Protein AF-A0A847QWN8-F1 (afdb_monomer_lite)

Foldseek 3Di:
DVVVVVVVVVVLVVLLVLLQVLLCVQLVVQWHWDWDDDDSDIDIDTHHDPVCPVCVVVSNQVSVVVSQVCCCVPPVDHAAFEFEDDDDDPVCVVVRVVLRVQQVLLCQAAVNGYYYYSVVLPPDDQQDQDDDPVLLVVLLVCLLQLNLPSNLVSLVVNCVSCVSNCSNGVVVVVVSLVSSLVSLLVSQVVVPPVDPVSVVVSVVLSVLSPDDRYNVSSSVSVSVSSNVSSVVSVVVCVVPQDPVLVVLVVVCVVCVPPPPDDLVVSCVVSVHDSVVSVVSD

Secondary structure (DSSP, 8-state):
-HHHHHHHHHHHHHHHHHHHHHHHHHHHTTSEEEEEEETTEEEEEEEPPGGGGGGHHHHHHHHHHHHHHHHHHHH------EEPPP--SGGGHHHHHHHHHHHHHHHHHHT--S-EEGGGGSSS--PPP---HHHHHHHHHHHHHT-HHHHHHHHHHHHHHTHHHHHH-THHHHHHHHHHHHHHHHHHHHT--S-HHHHHHHHHHHHGGG---SHHHHHHHHHHHHHHHHHHHHHHHHHH--HHHHHHHHHHHHHTT-TT-SHHHHHHHHTS-HHHHHHH-

pLDDT: mean 83.02, std 11.77, range [40.28, 96.69]

Structure (mmCIF, N/CA/C/O backbone):
data_AF-A0A847QWN8-F1
#
_entry.id   AF-A0A847QWN8-F1
#
loop_
_atom_site.group_PDB
_atom_site.id
_atom_site.type_symbol
_atom_site.label_atom_id
_atom_site.label_alt_id
_atom_site.label_comp_id
_atom_site.label_asym_id
_atom_site.label_entity_id
_atom_site.label_seq_id
_atom_site.pdbx_PDB_ins_code
_atom_site.Cartn_x
_atom_site.Cartn_y
_atom_site.Cartn_z
_atom_site.occupancy
_atom_site.B_iso_or_equiv
_atom_site.auth_seq_id
_atom_site.auth_comp_id
_atom_site.auth_asym_id
_atom_site.auth_atom_id
_atom_site.pdbx_PDB_model_num
ATOM 1 N N . GLN A 1 1 ? 28.666 -15.423 12.929 1.00 43.62 1 GLN A N 1
ATOM 2 C CA . GLN A 1 1 ? 27.618 -14.450 12.549 1.00 43.62 1 GLN A CA 1
ATOM 3 C C . GLN A 1 1 ? 28.047 -13.607 11.344 1.00 43.62 1 GLN A C 1
ATOM 5 O O . GLN A 1 1 ? 27.241 -13.469 10.446 1.00 43.62 1 GLN A O 1
ATOM 10 N N . MET A 1 2 ? 29.320 -13.191 11.235 1.00 41.59 2 MET A N 1
ATOM 11 C CA . MET A 1 2 ? 29.874 -12.490 10.055 1.00 41.59 2 MET A CA 1
ATOM 12 C C . MET A 1 2 ? 29.897 -13.305 8.739 1.00 41.59 2 MET A C 1
ATOM 14 O O . MET A 1 2 ? 29.733 -12.729 7.672 1.00 41.59 2 MET A O 1
ATOM 18 N N . ASP A 1 3 ? 30.056 -14.635 8.791 1.00 40.28 3 ASP A N 1
ATOM 19 C CA . ASP A 1 3 ? 30.153 -15.466 7.571 1.00 40.28 3 ASP A CA 1
ATOM 20 C C . ASP A 1 3 ? 28.811 -15.709 6.853 1.00 40.28 3 ASP A C 1
ATOM 22 O O . ASP A 1 3 ? 28.800 -15.965 5.649 1.00 40.28 3 ASP A O 1
ATOM 26 N N . MET A 1 4 ? 27.672 -15.603 7.554 1.00 41.31 4 MET A N 1
ATOM 27 C CA . MET A 1 4 ? 26.353 -15.700 6.906 1.00 41.31 4 MET A CA 1
ATOM 28 C C . MET A 1 4 ? 26.022 -14.440 6.096 1.00 41.31 4 MET A C 1
ATOM 30 O O . MET A 1 4 ? 25.482 -14.569 5.001 1.00 41.31 4 MET A O 1
ATOM 34 N N . ASP A 1 5 ? 26.413 -13.255 6.581 1.00 55.44 5 ASP A N 1
ATOM 35 C CA . ASP A 1 5 ? 26.152 -11.971 5.909 1.00 55.44 5 ASP A CA 1
ATOM 36 C C . ASP A 1 5 ? 27.004 -11.767 4.647 1.00 55.44 5 ASP A C 1
ATOM 38 O O . ASP A 1 5 ? 26.564 -11.159 3.673 1.00 55.44 5 ASP A O 1
ATOM 42 N N . VAL A 1 6 ? 28.229 -12.305 4.621 1.00 59.41 6 VAL A N 1
ATOM 43 C CA . VAL A 1 6 ? 29.093 -12.231 3.428 1.00 59.41 6 VAL A CA 1
ATOM 44 C C . VAL A 1 6 ? 28.568 -13.139 2.311 1.00 59.41 6 VAL A C 1
ATOM 46 O O . VAL A 1 6 ? 28.605 -12.756 1.141 1.00 59.41 6 VAL A O 1
ATOM 49 N N . SER A 1 7 ? 28.045 -14.317 2.663 1.00 69.00 7 SER A N 1
ATOM 50 C CA . SER A 1 7 ? 27.466 -15.271 1.709 1.00 69.00 7 SER A CA 1
ATOM 51 C C . SER A 1 7 ? 26.182 -14.734 1.067 1.00 69.00 7 SER A C 1
ATOM 53 O O . SER A 1 7 ? 26.052 -14.745 -0.158 1.00 69.00 7 SER A O 1
ATOM 55 N N . SER A 1 8 ? 25.263 -14.186 1.869 1.00 70.75 8 SER A N 1
ATOM 56 C CA . SER A 1 8 ? 24.007 -13.602 1.378 1.00 70.75 8 SER A CA 1
ATOM 57 C C . SER A 1 8 ? 24.245 -12.367 0.501 1.00 70.75 8 SER A C 1
ATOM 59 O O . SER A 1 8 ? 23.628 -12.225 -0.555 1.00 70.75 8 SER A O 1
ATOM 61 N N . PHE A 1 9 ? 25.208 -11.515 0.861 1.00 71.56 9 PHE A N 1
ATOM 62 C CA . PHE A 1 9 ? 25.600 -10.363 0.046 1.00 71.56 9 PHE A CA 1
ATOM 63 C C . PHE A 1 9 ? 26.207 -10.763 -1.308 1.00 71.56 9 PHE A C 1
ATOM 65 O O . PHE A 1 9 ? 25.905 -10.156 -2.339 1.00 71.56 9 PHE A O 1
ATOM 72 N N . GLN A 1 10 ? 27.053 -11.798 -1.335 1.00 77.44 10 GLN A N 1
ATOM 73 C CA . GLN A 1 10 ? 27.610 -12.329 -2.583 1.00 77.44 10 GLN A CA 1
ATOM 74 C C . GLN A 1 10 ? 26.532 -12.962 -3.470 1.00 77.44 10 GLN A C 1
ATOM 76 O O . GLN A 1 10 ? 26.555 -12.766 -4.686 1.00 77.44 10 GLN A O 1
ATOM 81 N N . GLN A 1 11 ? 25.566 -13.663 -2.872 1.00 82.12 11 GLN A N 1
ATOM 82 C CA . GLN A 1 11 ? 24.408 -14.202 -3.586 1.00 82.12 11 GLN A CA 1
ATOM 83 C C . GLN A 1 11 ? 23.546 -13.090 -4.193 1.00 82.12 11 GLN A C 1
ATOM 85 O O . GLN A 1 11 ? 23.191 -13.181 -5.366 1.00 82.12 11 GLN A O 1
ATOM 90 N N . MET A 1 12 ? 23.276 -12.010 -3.454 1.00 82.38 12 MET A N 1
ATOM 91 C CA . MET A 1 12 ? 22.494 -10.879 -3.966 1.00 82.38 12 MET A CA 1
ATOM 92 C C . MET A 1 12 ? 23.174 -10.204 -5.164 1.00 82.38 12 MET A C 1
ATOM 94 O O . MET A 1 12 ? 22.534 -9.948 -6.181 1.00 82.38 12 MET A O 1
ATOM 98 N N . LYS A 1 13 ? 24.494 -9.995 -5.098 1.00 85.38 13 LYS A N 1
ATOM 99 C CA . LYS A 1 13 ? 25.263 -9.462 -6.234 1.00 85.38 13 LYS A CA 1
ATOM 100 C C . LYS A 1 13 ? 25.205 -10.362 -7.463 1.00 85.38 13 LYS A C 1
ATOM 102 O O . LYS A 1 13 ? 25.156 -9.862 -8.585 1.00 85.38 13 LYS A O 1
ATOM 107 N N . LEU A 1 14 ? 25.224 -11.680 -7.264 1.00 87.12 14 LEU A N 1
ATOM 108 C CA . LEU A 1 14 ? 25.095 -12.636 -8.359 1.00 87.12 14 LEU A CA 1
ATOM 109 C C . LEU A 1 14 ? 23.698 -12.568 -8.989 1.00 87.12 14 LEU A C 1
ATOM 111 O O . LEU A 1 14 ? 23.595 -12.519 -10.211 1.00 87.12 14 LEU A O 1
ATOM 115 N N . ILE A 1 15 ? 22.645 -12.508 -8.168 1.00 88.62 15 ILE A N 1
ATOM 116 C CA . ILE A 1 15 ? 21.259 -12.329 -8.624 1.00 88.62 15 ILE A CA 1
ATOM 117 C C . ILE A 1 15 ? 21.140 -11.049 -9.454 1.00 88.62 15 ILE A C 1
ATOM 119 O O . ILE A 1 15 ? 20.677 -11.094 -10.592 1.00 88.62 15 ILE A O 1
ATOM 123 N N . GLN A 1 16 ? 21.626 -9.924 -8.927 1.00 88.31 16 GLN A N 1
ATOM 124 C CA . GLN A 1 16 ? 21.596 -8.632 -9.615 1.00 88.31 16 GLN A CA 1
ATOM 125 C C . GLN A 1 16 ? 22.331 -8.692 -10.956 1.00 88.31 16 GLN A C 1
ATOM 127 O O . GLN A 1 16 ? 21.793 -8.253 -11.969 1.00 88.31 16 GLN A O 1
ATOM 132 N N . PHE A 1 17 ? 23.514 -9.309 -10.995 1.00 89.94 17 PHE A N 1
ATOM 133 C CA . PHE A 1 17 ? 24.270 -9.497 -12.232 1.00 89.94 17 PHE A CA 1
ATOM 134 C C . PHE A 1 17 ? 23.501 -10.321 -13.275 1.00 89.94 17 PHE A C 1
ATOM 136 O O . PHE A 1 17 ? 23.462 -9.945 -14.447 1.00 89.94 17 PHE A O 1
ATOM 143 N N . VAL A 1 18 ? 22.867 -11.424 -12.864 1.00 92.25 18 VAL A N 1
ATOM 144 C CA . VAL A 1 18 ? 22.051 -12.260 -13.760 1.00 92.25 18 VAL A CA 1
ATOM 145 C C . VAL A 1 18 ? 20.882 -11.456 -14.323 1.00 92.25 18 VAL A C 1
ATOM 147 O O . VAL A 1 18 ? 20.709 -11.417 -15.541 1.00 92.25 18 VAL A O 1
ATOM 150 N N . VAL A 1 19 ? 20.124 -10.766 -13.467 1.00 92.44 19 VAL A N 1
ATOM 151 C CA . VAL A 1 19 ? 18.973 -9.957 -13.894 1.00 92.44 19 VAL A CA 1
ATOM 152 C C . VAL A 1 19 ? 19.412 -8.846 -14.849 1.00 92.44 19 VAL A C 1
ATOM 154 O O . VAL A 1 19 ? 18.818 -8.694 -15.914 1.00 92.44 19 VAL A O 1
ATOM 157 N N . MET A 1 20 ? 20.484 -8.112 -14.530 1.00 93.25 20 MET A N 1
ATOM 158 C CA . MET A 1 20 ? 21.007 -7.047 -15.392 1.00 93.25 20 MET A CA 1
ATOM 159 C C . MET A 1 20 ? 21.376 -7.558 -16.789 1.00 93.25 20 MET A C 1
ATOM 161 O O . MET A 1 20 ? 21.043 -6.908 -17.780 1.00 93.25 20 MET A O 1
ATOM 165 N N . ASN A 1 21 ? 22.029 -8.720 -16.883 1.00 93.69 21 ASN A N 1
ATOM 166 C CA . ASN A 1 21 ? 22.423 -9.295 -18.170 1.00 93.69 21 ASN A CA 1
ATOM 167 C C . ASN A 1 21 ? 21.219 -9.749 -18.990 1.00 93.69 21 ASN A C 1
ATOM 169 O O . ASN A 1 21 ? 21.128 -9.395 -20.163 1.00 93.69 21 ASN A O 1
ATOM 173 N N . VAL A 1 22 ? 20.288 -10.481 -18.370 1.00 94.75 22 VAL A N 1
ATOM 174 C CA . VAL A 1 22 ? 19.084 -10.972 -19.053 1.00 94.75 22 VAL A CA 1
ATOM 175 C C . VAL A 1 22 ? 18.270 -9.801 -19.594 1.00 94.75 22 VAL A C 1
ATOM 177 O O . VAL A 1 22 ? 17.928 -9.790 -20.774 1.00 94.75 22 VAL A O 1
ATOM 180 N N . ILE A 1 23 ? 18.008 -8.788 -18.760 1.00 92.94 23 ILE A N 1
ATOM 181 C CA . ILE A 1 23 ? 17.230 -7.605 -19.152 1.00 92.94 23 ILE A CA 1
ATOM 182 C C . ILE A 1 23 ? 17.951 -6.795 -20.239 1.00 92.94 23 ILE A C 1
ATOM 184 O O . ILE A 1 23 ? 17.321 -6.353 -21.201 1.00 92.94 23 ILE A O 1
ATOM 188 N N . SER A 1 24 ? 19.272 -6.635 -20.132 1.00 94.56 24 SER A N 1
ATOM 189 C CA . SER A 1 24 ? 20.067 -5.972 -21.169 1.00 94.56 24 SER A CA 1
ATOM 190 C C . SER A 1 24 ? 19.963 -6.708 -22.510 1.00 94.56 24 SER A C 1
ATOM 192 O O . SER A 1 24 ? 19.690 -6.081 -23.530 1.00 94.56 24 SER A O 1
ATOM 194 N N . GLU A 1 25 ? 20.102 -8.035 -22.518 1.00 95.69 25 GLU A N 1
ATOM 195 C CA . GLU A 1 25 ? 20.073 -8.851 -23.738 1.00 95.69 25 GLU A CA 1
ATOM 196 C C . GLU A 1 25 ? 18.718 -8.781 -24.458 1.00 95.69 25 GLU A C 1
ATOM 198 O O . GLU A 1 25 ? 18.666 -8.559 -25.673 1.00 95.69 25 GLU A O 1
ATOM 203 N N . VAL A 1 26 ? 17.609 -8.904 -23.721 1.00 95.00 26 VAL A N 1
ATOM 204 C CA . VAL A 1 26 ? 16.263 -8.866 -24.320 1.00 95.00 26 VAL A CA 1
ATOM 205 C C . VAL A 1 26 ? 15.917 -7.488 -24.889 1.00 95.00 26 VAL A C 1
ATOM 207 O O . VAL A 1 26 ? 15.330 -7.415 -25.971 1.00 95.00 26 VAL A O 1
ATOM 210 N N . ILE A 1 27 ? 16.318 -6.396 -24.224 1.00 95.12 27 ILE A N 1
ATOM 211 C CA . ILE A 1 27 ? 16.057 -5.024 -24.695 1.00 95.12 27 ILE A CA 1
ATOM 212 C C . ILE A 1 27 ? 16.984 -4.658 -25.865 1.00 95.12 27 ILE A C 1
ATOM 214 O O . ILE A 1 27 ? 16.544 -4.007 -26.822 1.00 95.12 27 ILE A O 1
ATOM 218 N N . GLN A 1 28 ? 18.243 -5.114 -25.842 1.00 96.06 28 GLN A N 1
ATOM 219 C CA . GLN A 1 28 ? 19.247 -4.810 -26.870 1.00 96.06 28 GLN A CA 1
ATOM 220 C C . GLN A 1 28 ? 18.867 -5.324 -28.270 1.00 96.06 28 GLN A C 1
ATOM 222 O O . GLN A 1 28 ? 19.386 -4.846 -29.279 1.00 96.06 28 GLN A O 1
ATOM 227 N N . LYS A 1 29 ? 17.906 -6.251 -28.361 1.00 94.69 29 LYS A N 1
ATOM 228 C CA . LYS A 1 29 ? 17.346 -6.728 -29.632 1.00 94.69 29 LYS A CA 1
ATOM 229 C C . LYS A 1 29 ? 16.708 -5.612 -30.472 1.00 94.69 29 LYS A C 1
ATOM 231 O O . LYS A 1 29 ? 16.725 -5.686 -31.704 1.00 94.69 29 LYS A O 1
ATOM 236 N N . HIS A 1 30 ? 16.105 -4.611 -29.830 1.00 95.00 30 HIS A N 1
ATOM 237 C CA . HIS A 1 30 ? 15.324 -3.567 -30.510 1.00 95.00 30 HIS A CA 1
ATOM 238 C C . HIS A 1 30 ? 15.714 -2.140 -30.113 1.00 95.00 30 HIS A C 1
ATOM 240 O O . HIS A 1 30 ? 15.527 -1.223 -30.919 1.00 95.00 30 HIS A O 1
ATOM 246 N N . HIS A 1 31 ? 16.303 -1.946 -28.932 1.00 95.81 31 HIS A N 1
ATOM 247 C CA . HIS A 1 31 ? 16.688 -0.640 -28.393 1.00 95.81 31 HIS A CA 1
ATOM 248 C C . HIS A 1 31 ? 18.092 -0.674 -27.781 1.00 95.81 31 HIS A C 1
ATOM 250 O O . HIS A 1 31 ? 18.774 -1.692 -27.837 1.00 95.81 31 HIS A O 1
ATOM 256 N N . TYR A 1 32 ? 18.548 0.444 -27.216 1.00 95.31 32 TYR A N 1
ATOM 257 C CA . TYR A 1 32 ? 19.895 0.562 -26.656 1.00 95.31 32 TYR A CA 1
ATOM 258 C C . TYR A 1 32 ? 19.817 0.730 -25.128 1.00 95.31 32 TYR A C 1
ATOM 260 O O . TYR A 1 32 ? 19.654 1.859 -24.654 1.00 95.31 32 TYR A O 1
ATOM 268 N N . PRO A 1 33 ? 19.883 -0.368 -24.347 1.00 95.75 33 PRO A N 1
ATOM 269 C CA . PRO A 1 33 ? 19.809 -0.301 -22.894 1.00 95.75 33 PRO A CA 1
ATOM 270 C C . PRO A 1 33 ? 21.152 0.093 -22.270 1.00 95.75 33 PRO A C 1
ATOM 272 O O . PRO A 1 33 ? 22.220 -0.353 -22.691 1.00 95.75 33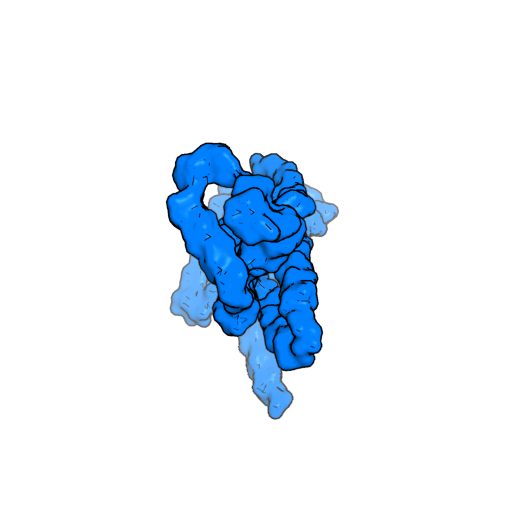 PRO A O 1
ATOM 275 N N . PHE A 1 34 ? 21.082 0.877 -21.202 1.00 94.44 34 PHE A N 1
ATOM 276 C CA . PHE A 1 34 ? 22.149 1.083 -20.236 1.00 94.44 34 PHE A CA 1
ATOM 277 C C . PHE A 1 34 ? 21.627 0.654 -18.866 1.00 94.44 34 PHE A C 1
ATOM 279 O O . PHE A 1 34 ? 20.768 1.319 -18.285 1.00 94.44 34 PHE A O 1
ATOM 286 N N . VAL A 1 35 ? 22.110 -0.487 -18.375 1.00 94.31 35 VAL A N 1
ATOM 287 C CA . VAL A 1 35 ? 21.658 -1.069 -17.108 1.00 94.31 35 VAL A CA 1
ATOM 288 C C . VAL A 1 35 ? 22.697 -0.804 -16.026 1.00 94.31 35 VAL A C 1
ATOM 290 O O . VAL A 1 35 ? 23.884 -1.064 -16.217 1.00 94.31 35 VAL A O 1
ATOM 293 N N . THR A 1 36 ? 22.252 -0.303 -14.881 1.00 91.69 36 THR A N 1
ATOM 294 C CA . THR A 1 36 ? 23.085 -0.085 -13.697 1.00 91.69 36 THR A CA 1
ATOM 295 C C . THR A 1 36 ? 22.322 -0.469 -12.435 1.00 91.69 36 THR A C 1
ATOM 297 O O . THR A 1 36 ? 21.114 -0.687 -12.462 1.00 91.69 36 THR A O 1
ATOM 300 N N . GLN A 1 37 ? 23.030 -0.528 -11.318 1.00 87.31 37 GLN A N 1
ATOM 301 C CA . GLN A 1 37 ? 22.457 -0.755 -10.002 1.00 87.31 37 GLN A CA 1
ATOM 302 C C . GLN A 1 37 ? 22.595 0.509 -9.155 1.00 87.31 37 GLN A C 1
ATOM 304 O O . GLN A 1 37 ? 23.673 1.107 -9.095 1.00 87.31 37 GLN A O 1
ATOM 309 N N . ILE A 1 38 ? 21.519 0.888 -8.469 1.00 84.62 38 ILE A N 1
ATOM 310 C CA . ILE A 1 38 ? 21.534 1.914 -7.423 1.00 84.62 38 ILE A CA 1
ATOM 311 C C . ILE A 1 38 ? 20.814 1.336 -6.202 1.00 84.62 38 ILE A C 1
ATOM 313 O O . ILE A 1 38 ? 19.626 1.033 -6.262 1.00 84.62 38 ILE A O 1
ATOM 317 N N . ASN A 1 39 ? 21.542 1.189 -5.091 1.00 79.88 39 ASN A N 1
ATOM 318 C CA . ASN A 1 39 ? 21.087 0.472 -3.893 1.00 79.88 39 ASN A CA 1
ATOM 319 C C . ASN A 1 39 ? 20.652 -0.967 -4.240 1.00 79.88 39 ASN A C 1
ATOM 321 O O . ASN A 1 39 ? 21.422 -1.705 -4.858 1.00 79.88 39 ASN A O 1
ATOM 325 N N . ASP A 1 40 ? 19.429 -1.348 -3.873 1.00 79.25 40 ASP A N 1
ATOM 326 C CA . ASP A 1 40 ? 18.842 -2.659 -4.168 1.00 79.25 40 ASP A CA 1
ATOM 327 C C . ASP A 1 40 ? 18.028 -2.672 -5.474 1.00 79.25 40 ASP A C 1
ATOM 329 O O . ASP A 1 40 ? 17.449 -3.695 -5.834 1.00 79.25 40 ASP A O 1
ATOM 333 N N . LEU A 1 41 ? 17.999 -1.553 -6.210 1.00 85.62 41 LEU A N 1
ATOM 334 C CA . LEU A 1 41 ? 17.249 -1.405 -7.454 1.00 85.62 41 LEU A CA 1
ATOM 335 C C . LEU A 1 41 ? 18.151 -1.559 -8.681 1.00 85.62 41 LEU A C 1
ATOM 337 O O . LEU A 1 41 ? 19.277 -1.052 -8.733 1.00 85.62 41 LEU A O 1
ATOM 341 N N . ILE A 1 42 ? 17.608 -2.214 -9.705 1.00 91.25 42 ILE A N 1
ATOM 342 C CA . ILE A 1 42 ? 18.197 -2.271 -11.042 1.00 91.25 42 ILE A CA 1
ATOM 343 C C . ILE A 1 42 ? 17.520 -1.203 -11.894 1.00 91.25 42 ILE A C 1
ATOM 345 O O . ILE A 1 42 ? 16.302 -1.200 -12.052 1.00 91.25 42 ILE A O 1
ATOM 349 N N . LEU A 1 43 ? 18.321 -0.304 -12.453 1.00 93.44 43 LEU A N 1
ATOM 350 C CA . LEU A 1 43 ? 17.863 0.775 -13.314 1.00 93.44 43 LEU A CA 1
ATOM 351 C C . LEU A 1 43 ? 18.283 0.514 -14.746 1.00 93.44 43 LEU A C 1
ATOM 353 O O . LEU A 1 43 ? 19.444 0.214 -15.018 1.00 93.44 43 LEU A O 1
ATOM 357 N N . CYS A 1 44 ? 17.340 0.684 -15.663 1.00 94.88 44 CYS A N 1
ATOM 358 C CA . CYS A 1 44 ? 17.581 0.574 -17.089 1.00 94.88 44 CYS A CA 1
ATOM 359 C C . CYS A 1 44 ? 17.215 1.897 -17.761 1.00 94.88 44 CYS A C 1
ATOM 361 O O . CYS A 1 44 ? 16.044 2.254 -17.856 1.00 94.88 44 CYS A O 1
ATOM 363 N N . LEU A 1 45 ? 18.226 2.626 -18.231 1.00 95.00 45 LEU A N 1
ATOM 364 C CA . LEU A 1 45 ? 18.031 3.766 -19.115 1.00 95.00 45 LEU A CA 1
ATOM 365 C C . LEU A 1 45 ? 18.000 3.252 -20.553 1.00 95.00 45 LEU A C 1
ATOM 367 O O . LEU A 1 45 ? 18.969 2.656 -21.018 1.00 95.00 45 LEU A O 1
ATOM 371 N N . ILE A 1 46 ? 16.900 3.482 -21.263 1.00 95.50 46 ILE A N 1
ATOM 372 C CA . ILE A 1 46 ? 16.707 2.946 -22.611 1.00 95.50 46 ILE A CA 1
ATOM 373 C C . ILE A 1 46 ? 16.744 4.092 -23.609 1.00 95.50 46 ILE A C 1
ATOM 375 O O . ILE A 1 46 ? 15.857 4.944 -23.628 1.00 95.50 46 ILE A O 1
ATOM 379 N N . ASN A 1 47 ? 17.757 4.096 -24.472 1.00 93.94 47 ASN A N 1
ATOM 380 C CA . ASN A 1 47 ? 17.750 4.976 -25.628 1.00 93.94 47 ASN A CA 1
ATOM 381 C C . ASN A 1 47 ? 16.943 4.313 -26.754 1.00 93.94 47 ASN A C 1
ATOM 383 O O . ASN A 1 47 ? 17.266 3.215 -27.227 1.00 93.94 47 ASN A O 1
ATOM 387 N N . VAL A 1 48 ? 15.849 4.969 -27.137 1.00 93.75 48 VAL A N 1
ATOM 388 C CA . VAL A 1 48 ? 14.867 4.434 -28.080 1.00 93.75 48 VAL A CA 1
ATOM 389 C C . VAL A 1 48 ? 15.454 4.427 -29.484 1.00 93.75 48 VAL A C 1
ATOM 391 O O . VAL A 1 48 ? 15.950 5.436 -29.980 1.00 93.75 48 VAL A O 1
ATOM 394 N N . ASN A 1 49 ? 15.351 3.283 -30.156 1.00 94.00 49 ASN A N 1
ATOM 395 C CA . ASN A 1 49 ? 15.702 3.186 -31.567 1.00 94.00 49 ASN A CA 1
ATOM 396 C C . ASN A 1 49 ? 14.729 4.047 -32.404 1.00 94.00 49 ASN A C 1
ATOM 398 O O . ASN A 1 49 ? 13.525 3.766 -32.374 1.00 94.00 49 ASN A O 1
ATOM 402 N N . PRO A 1 50 ? 15.215 5.055 -33.160 1.00 90.38 50 PRO A N 1
ATOM 403 C CA . PRO A 1 50 ? 14.361 5.951 -33.941 1.00 90.38 50 PRO A CA 1
ATOM 404 C C . PRO A 1 50 ? 13.403 5.224 -34.892 1.00 90.38 50 PRO A C 1
ATOM 406 O O . PRO A 1 50 ? 12.253 5.640 -35.029 1.00 90.38 50 PRO A O 1
ATOM 409 N N . ASP A 1 51 ? 13.835 4.101 -35.472 1.00 93.50 51 ASP A N 1
ATOM 410 C CA . ASP A 1 51 ? 13.049 3.324 -36.441 1.00 93.50 51 ASP A CA 1
ATOM 411 C C . ASP A 1 51 ? 11.896 2.541 -35.793 1.00 93.50 51 ASP A C 1
ATOM 413 O O . ASP A 1 51 ? 10.981 2.085 -36.478 1.00 93.50 51 ASP A O 1
ATOM 417 N N . ARG A 1 52 ? 11.921 2.380 -34.464 1.00 92.00 52 ARG A N 1
ATOM 418 C CA . ARG A 1 52 ? 10.929 1.616 -33.689 1.00 92.00 52 ARG A CA 1
ATOM 419 C C . ARG A 1 52 ? 10.192 2.460 -32.651 1.00 92.00 52 ARG A C 1
ATOM 421 O O . ARG A 1 52 ? 9.549 1.910 -31.763 1.00 92.00 52 ARG A O 1
ATOM 428 N N . LYS A 1 53 ? 10.221 3.794 -32.766 1.00 87.44 53 LYS A N 1
ATOM 429 C CA . LYS A 1 53 ? 9.580 4.701 -31.793 1.00 87.44 53 LYS A CA 1
ATOM 430 C C . LYS A 1 53 ? 8.094 4.384 -31.561 1.00 87.44 53 LYS A C 1
ATOM 432 O O . LYS A 1 53 ? 7.636 4.442 -30.427 1.00 87.44 53 LYS A O 1
ATOM 437 N N . SER A 1 54 ? 7.352 4.019 -32.609 1.00 88.75 54 SER A N 1
ATOM 438 C CA . SER A 1 54 ? 5.924 3.670 -32.514 1.00 88.75 54 SER A CA 1
ATOM 439 C C . SER A 1 54 ? 5.646 2.326 -31.835 1.00 88.75 54 SER A C 1
ATOM 441 O O . SER A 1 54 ? 4.528 2.102 -31.388 1.00 88.75 54 SER A O 1
ATOM 443 N N . SER A 1 55 ? 6.636 1.432 -31.778 1.00 91.50 55 SER A N 1
ATOM 444 C CA . SER A 1 55 ? 6.516 0.090 -31.187 1.00 91.50 55 SER A CA 1
ATOM 445 C C . SER A 1 55 ? 7.221 -0.026 -29.835 1.00 91.50 55 SER A C 1
ATOM 447 O O . SER A 1 55 ? 7.221 -1.104 -29.258 1.00 91.50 55 SER A O 1
ATOM 449 N N . PHE A 1 56 ? 7.787 1.069 -29.316 1.00 91.50 56 PHE A N 1
ATOM 450 C CA . PHE A 1 56 ? 8.610 1.072 -28.106 1.00 91.50 56 PHE A CA 1
ATOM 451 C C . PHE A 1 56 ? 7.918 0.419 -26.902 1.00 91.50 56 PHE A C 1
ATOM 453 O O . PHE A 1 56 ? 8.481 -0.481 -26.292 1.00 91.50 56 PHE A O 1
ATOM 460 N N . GLU A 1 57 ? 6.689 0.831 -26.577 1.00 89.62 57 GLU A N 1
ATOM 461 C CA . GLU A 1 57 ? 5.966 0.296 -25.413 1.00 89.62 57 GLU A CA 1
ATOM 462 C C . GLU A 1 57 ? 5.755 -1.227 -25.527 1.00 89.62 57 GLU A C 1
ATOM 464 O O . GLU A 1 57 ? 6.013 -1.961 -24.574 1.00 89.62 57 GLU A O 1
ATOM 469 N N . LEU A 1 58 ? 5.369 -1.709 -26.716 1.00 91.31 58 LEU A N 1
ATOM 470 C CA . LEU A 1 58 ? 5.193 -3.139 -26.994 1.00 91.31 58 LEU A CA 1
ATOM 471 C C . LEU A 1 58 ? 6.523 -3.898 -26.932 1.00 91.31 58 LEU A C 1
ATOM 473 O O . LEU A 1 58 ? 6.590 -4.973 -26.340 1.00 91.31 58 LEU A O 1
ATOM 477 N N . ASP A 1 59 ? 7.586 -3.328 -27.501 1.00 94.25 59 ASP A N 1
ATOM 478 C CA . ASP A 1 59 ? 8.921 -3.924 -27.513 1.00 94.25 59 ASP A CA 1
ATOM 479 C C . ASP A 1 59 ? 9.452 -4.117 -26.087 1.00 94.25 59 ASP A C 1
ATOM 481 O O . ASP A 1 59 ? 9.991 -5.180 -25.773 1.00 94.25 59 ASP A O 1
ATOM 485 N N . ILE A 1 60 ? 9.272 -3.122 -25.210 1.00 94.62 60 ILE A N 1
ATOM 486 C CA . ILE A 1 60 ? 9.694 -3.208 -23.806 1.00 94.62 60 ILE A CA 1
ATOM 487 C C . ILE A 1 60 ? 8.830 -4.186 -23.018 1.00 94.62 60 ILE A C 1
ATOM 489 O O . ILE A 1 60 ? 9.380 -4.992 -22.267 1.00 94.62 60 ILE A O 1
ATOM 493 N N . GLN A 1 61 ? 7.511 -4.170 -23.206 1.00 92.12 61 GLN A N 1
ATOM 494 C CA . GLN A 1 61 ? 6.622 -5.112 -22.529 1.00 92.12 61 GLN A CA 1
ATOM 495 C C . GLN A 1 61 ? 6.953 -6.564 -22.910 1.00 92.12 61 GLN A C 1
ATOM 497 O O . GLN A 1 61 ? 7.092 -7.418 -22.033 1.00 92.12 61 GLN A O 1
ATOM 502 N N . GLU A 1 62 ? 7.152 -6.849 -24.199 1.00 93.88 62 GLU A N 1
ATOM 503 C CA . GLU A 1 62 ? 7.568 -8.174 -24.662 1.00 93.88 62 GLU A CA 1
ATOM 504 C C . GLU A 1 62 ? 8.961 -8.565 -24.159 1.00 93.88 62 GLU A C 1
ATOM 506 O O . GLU A 1 62 ? 9.192 -9.729 -23.821 1.00 93.88 62 GLU A O 1
ATOM 511 N N . ALA A 1 63 ? 9.911 -7.626 -24.159 1.00 94.44 63 ALA A N 1
ATOM 512 C CA . ALA A 1 63 ? 11.264 -7.870 -23.675 1.00 94.44 63 ALA A CA 1
ATOM 513 C C . ALA A 1 63 ? 11.249 -8.216 -22.181 1.00 94.44 63 ALA A C 1
ATOM 515 O O . ALA A 1 63 ? 11.859 -9.209 -21.783 1.00 94.44 63 ALA A O 1
ATOM 516 N N . PHE A 1 64 ? 10.498 -7.460 -21.376 1.00 93.44 64 PHE A N 1
ATOM 517 C CA . PHE A 1 64 ? 10.345 -7.725 -19.951 1.00 93.44 64 PHE A CA 1
ATOM 518 C C . PHE A 1 64 ? 9.682 -9.079 -19.694 1.00 93.44 64 PHE A C 1
ATOM 520 O O . PHE A 1 64 ? 10.237 -9.868 -18.940 1.00 93.44 64 PHE A O 1
ATOM 527 N N . GLN A 1 65 ? 8.569 -9.398 -20.363 1.00 92.94 65 GLN A N 1
ATOM 528 C CA . GLN A 1 65 ? 7.899 -10.696 -20.207 1.00 92.94 65 GLN A CA 1
ATOM 529 C C . GLN A 1 65 ? 8.834 -11.867 -20.537 1.00 92.94 65 GLN A C 1
ATOM 531 O O . GLN A 1 65 ? 8.935 -12.814 -19.763 1.00 92.94 65 GLN A O 1
ATOM 536 N N . LYS A 1 66 ? 9.585 -11.784 -21.645 1.00 94.38 66 LYS A N 1
ATOM 537 C CA . LYS A 1 66 ? 10.575 -12.813 -22.019 1.00 94.38 66 LYS A CA 1
ATOM 538 C C . LYS A 1 66 ? 11.684 -12.940 -20.975 1.00 94.38 66 LYS A C 1
ATOM 540 O O . LYS A 1 66 ? 12.048 -14.055 -20.609 1.00 94.38 66 LYS A O 1
ATOM 545 N N . GLY A 1 67 ? 12.211 -11.812 -20.499 1.00 94.06 67 GLY A N 1
ATOM 546 C CA . GLY A 1 67 ? 13.239 -11.788 -19.461 1.00 94.06 67 GLY A CA 1
ATOM 547 C C . GLY A 1 67 ? 12.739 -12.367 -18.136 1.00 94.06 67 GLY A C 1
ATOM 548 O O . GLY A 1 67 ? 13.425 -13.186 -17.532 1.00 94.06 67 GLY A O 1
ATOM 549 N N . GLN A 1 68 ? 11.529 -12.000 -17.719 1.00 93.31 68 GLN A N 1
ATOM 550 C CA . GLN A 1 68 ? 10.885 -12.478 -16.498 1.00 93.31 68 GLN A CA 1
ATOM 551 C C . GLN A 1 68 ? 10.634 -13.990 -16.558 1.00 93.31 68 GLN A C 1
ATOM 553 O O . GLN A 1 68 ? 11.036 -14.699 -15.638 1.00 93.31 68 GLN A O 1
ATOM 558 N N . SER A 1 69 ? 10.067 -14.511 -17.656 1.00 92.94 69 SER A N 1
ATOM 559 C CA . SER A 1 69 ? 9.882 -15.959 -17.838 1.00 92.94 69 SER A CA 1
ATOM 560 C C . SER A 1 69 ? 11.213 -16.710 -17.797 1.00 92.94 69 SER A C 1
ATOM 562 O O . SER A 1 69 ? 11.325 -17.718 -17.106 1.00 92.94 69 SER A O 1
ATOM 564 N N . PHE A 1 70 ? 12.254 -16.189 -18.453 1.00 94.62 70 PHE A N 1
ATOM 565 C CA . PHE A 1 70 ? 13.587 -16.795 -18.420 1.00 94.62 70 PHE A CA 1
ATOM 566 C C . PHE A 1 70 ? 14.178 -16.829 -17.000 1.00 94.62 70 PHE A C 1
ATOM 568 O O . PHE A 1 70 ? 14.713 -17.852 -16.567 1.00 94.62 70 PHE A O 1
ATOM 575 N N . LEU A 1 71 ? 14.066 -15.728 -16.252 1.00 93.50 71 LEU A N 1
ATOM 576 C CA . LEU A 1 71 ? 14.528 -15.644 -14.863 1.00 93.50 71 LEU A CA 1
ATOM 577 C C . LEU A 1 71 ? 13.769 -16.612 -13.948 1.00 93.50 71 LEU A C 1
ATOM 579 O O . LEU A 1 71 ? 14.382 -17.280 -13.110 1.00 93.50 71 LEU A O 1
ATOM 583 N N . GLN A 1 72 ? 12.460 -16.744 -14.142 1.00 92.62 72 GLN A N 1
ATOM 584 C CA . GLN A 1 72 ? 11.627 -17.647 -13.360 1.00 92.62 72 GLN A CA 1
ATOM 585 C C . GLN A 1 72 ? 11.945 -19.118 -13.661 1.00 92.62 72 GLN A C 1
ATOM 587 O O . GLN A 1 72 ? 12.142 -19.903 -12.733 1.00 92.62 72 GLN A O 1
ATOM 592 N N . GLU A 1 73 ? 12.049 -19.492 -14.937 1.00 93.69 73 GLU A N 1
ATOM 593 C CA . GLU A 1 73 ? 12.291 -20.874 -15.371 1.00 93.69 73 GLU A CA 1
ATOM 594 C C . GLU A 1 73 ? 13.695 -21.375 -15.011 1.00 93.69 73 GLU A C 1
ATOM 596 O O . GLU A 1 73 ? 13.855 -22.526 -14.597 1.00 93.69 73 GLU A O 1
ATOM 601 N N . HIS A 1 74 ? 14.718 -20.526 -15.150 1.00 92.81 74 HIS A N 1
ATOM 602 C CA . HIS A 1 74 ? 16.115 -20.944 -15.002 1.00 92.81 74 HIS A CA 1
ATOM 603 C C . HIS A 1 74 ? 16.740 -20.602 -13.649 1.00 92.81 74 HIS A C 1
ATOM 605 O O . HIS A 1 74 ? 17.687 -21.275 -13.238 1.00 92.81 74 HIS A O 1
ATOM 611 N N . PHE A 1 75 ? 16.232 -19.580 -12.957 1.00 88.00 75 PHE A N 1
ATOM 612 C CA . PHE A 1 75 ? 16.830 -19.078 -11.716 1.00 88.00 75 PHE A CA 1
ATOM 613 C C . PHE A 1 75 ? 15.854 -19.041 -10.536 1.00 88.00 75 PHE A C 1
ATOM 615 O O . PHE A 1 75 ? 16.286 -18.724 -9.432 1.00 88.00 75 PHE A O 1
ATOM 622 N N . GLN A 1 76 ? 14.571 -19.381 -10.738 1.00 89.25 76 GLN A N 1
ATOM 623 C CA . GLN A 1 76 ? 13.515 -19.252 -9.720 1.00 89.25 76 GLN A CA 1
ATOM 624 C C . GLN A 1 76 ? 13.413 -17.825 -9.157 1.00 89.25 76 GLN A C 1
ATOM 626 O O . GLN A 1 76 ? 13.041 -17.619 -8.003 1.00 89.25 76 GLN A O 1
ATOM 631 N N . LEU A 1 77 ? 13.768 -16.836 -9.980 1.00 88.56 77 LEU A N 1
ATOM 632 C CA . LEU A 1 77 ? 13.711 -15.426 -9.630 1.00 88.56 77 LEU A CA 1
ATOM 633 C C . LEU A 1 77 ? 12.448 -14.812 -10.215 1.00 88.56 77 LEU A C 1
ATOM 635 O O . LEU A 1 77 ? 12.167 -14.971 -11.402 1.00 88.56 77 LEU A O 1
ATOM 639 N N . TYR A 1 78 ? 11.729 -14.069 -9.382 1.00 85.38 78 TYR A N 1
ATOM 640 C CA . TYR A 1 78 ? 10.624 -13.230 -9.810 1.00 85.38 78 TYR A CA 1
ATOM 641 C C . TYR A 1 78 ? 11.046 -11.765 -9.720 1.00 85.38 78 TYR A C 1
ATOM 643 O O . TYR A 1 78 ? 11.671 -11.356 -8.740 1.00 85.38 78 TYR A O 1
ATOM 651 N N . CYS A 1 79 ? 10.748 -10.984 -10.754 1.00 85.56 79 CYS A N 1
ATOM 652 C CA . CYS A 1 79 ? 11.054 -9.562 -10.784 1.00 85.56 79 CYS A CA 1
ATOM 653 C C . CYS A 1 79 ? 9.840 -8.756 -11.232 1.00 85.56 79 CYS A C 1
ATOM 655 O O . CYS A 1 79 ? 9.040 -9.208 -12.049 1.00 85.56 79 CYS A O 1
ATOM 657 N N . THR A 1 80 ? 9.760 -7.538 -10.712 1.00 88.31 80 THR A N 1
ATOM 658 C CA . THR A 1 80 ? 8.781 -6.515 -11.074 1.00 88.31 80 THR A CA 1
ATOM 659 C C . THR A 1 80 ? 9.542 -5.362 -11.715 1.00 88.31 80 THR A C 1
ATOM 661 O O . THR A 1 80 ? 10.678 -5.080 -11.325 1.00 88.31 80 THR A O 1
ATOM 664 N N . ALA A 1 81 ? 8.949 -4.694 -12.700 1.00 91.25 81 ALA A N 1
ATOM 665 C CA . ALA A 1 81 ? 9.565 -3.523 -13.312 1.00 91.25 81 ALA A CA 1
ATOM 666 C C . ALA A 1 81 ? 8.547 -2.424 -13.571 1.00 91.25 81 ALA A C 1
ATOM 668 O O . ALA A 1 81 ? 7.372 -2.677 -13.843 1.00 91.25 81 ALA A O 1
ATOM 669 N N . THR A 1 82 ? 9.043 -1.195 -13.517 1.00 92.06 82 THR A N 1
ATOM 670 C CA . THR A 1 82 ? 8.277 0.003 -13.821 1.00 92.06 82 THR A CA 1
ATOM 671 C C . THR A 1 82 ? 8.899 0.739 -14.999 1.00 92.06 82 THR A C 1
ATOM 673 O O . THR A 1 82 ? 10.117 0.739 -15.184 1.00 92.06 82 THR A O 1
ATOM 676 N N . LEU A 1 83 ? 8.051 1.336 -15.830 1.00 93.19 83 LEU A N 1
ATOM 677 C CA . LEU A 1 83 ? 8.432 2.087 -17.019 1.00 93.19 83 LEU A CA 1
ATOM 678 C C . LEU A 1 83 ? 7.939 3.528 -16.875 1.00 93.19 83 LEU A C 1
ATOM 680 O O . LEU A 1 83 ? 6.779 3.752 -16.542 1.00 93.19 83 LEU A O 1
ATOM 684 N N . SER A 1 84 ? 8.812 4.497 -17.129 1.00 92.94 84 SER A N 1
ATOM 685 C CA . SER A 1 84 ? 8.469 5.918 -17.227 1.00 92.94 84 SER A CA 1
ATOM 686 C C . SER A 1 84 ? 7.861 6.269 -18.581 1.00 92.94 84 SER A C 1
ATOM 688 O O . SER A 1 84 ? 7.899 5.478 -19.525 1.00 92.94 84 SER A O 1
ATOM 690 N N . ASN A 1 85 ? 7.350 7.492 -18.706 1.00 90.38 85 ASN A N 1
ATOM 691 C CA . ASN A 1 85 ? 7.037 8.035 -20.020 1.00 90.38 85 ASN A CA 1
ATOM 692 C C . ASN A 1 85 ? 8.319 8.216 -20.852 1.00 90.38 85 ASN A C 1
ATOM 694 O O . ASN A 1 85 ? 9.427 8.352 -20.332 1.00 90.38 85 ASN A O 1
ATOM 698 N N . VAL A 1 86 ? 8.175 8.257 -22.178 1.00 90.75 86 VAL A N 1
ATOM 699 C CA . VAL A 1 86 ? 9.303 8.580 -23.060 1.00 90.75 86 VAL A CA 1
ATOM 700 C C . VAL A 1 86 ? 9.603 10.074 -22.969 1.00 90.75 86 VAL A C 1
ATOM 702 O O . VAL A 1 86 ? 8.781 10.902 -23.354 1.00 90.75 86 VAL A O 1
ATOM 705 N N . HIS A 1 87 ? 10.819 10.407 -22.542 1.00 91.94 87 HIS A N 1
ATOM 706 C CA . HIS A 1 87 ? 11.331 11.777 -22.512 1.00 91.94 87 HIS A CA 1
ATOM 707 C C . HIS A 1 87 ? 12.337 12.016 -23.648 1.00 91.94 87 HIS A C 1
ATOM 709 O O . HIS A 1 87 ? 12.901 11.072 -24.207 1.00 91.94 87 HIS A O 1
ATOM 715 N N . HIS A 1 88 ? 12.532 13.275 -24.047 1.00 89.44 88 HIS A N 1
ATOM 716 C CA . HIS A 1 88 ? 13.373 13.637 -25.202 1.00 89.44 88 HIS A CA 1
ATOM 717 C C . HIS A 1 88 ? 14.654 14.396 -24.836 1.00 89.44 88 HIS A C 1
ATOM 719 O O . HIS A 1 88 ? 15.559 14.470 -25.665 1.00 89.44 88 HIS A O 1
ATOM 725 N N . ASP A 1 89 ? 14.766 14.862 -23.592 1.00 89.94 89 ASP A N 1
ATOM 726 C CA . ASP A 1 89 ? 15.889 15.662 -23.114 1.00 89.94 89 ASP A CA 1
ATOM 727 C C . ASP A 1 89 ? 16.649 14.949 -21.989 1.00 89.94 89 ASP A C 1
ATOM 729 O O . ASP A 1 89 ? 16.070 14.240 -21.164 1.00 89.94 89 ASP A O 1
ATOM 733 N N . ILE A 1 90 ? 17.965 15.169 -21.923 1.00 88.25 90 ILE A N 1
ATOM 734 C CA . ILE A 1 90 ? 18.830 14.606 -20.868 1.00 88.25 90 ILE A CA 1
ATOM 735 C C . ILE A 1 90 ? 18.421 15.133 -19.484 1.00 88.25 90 ILE A C 1
ATOM 737 O O . ILE A 1 90 ? 18.493 14.410 -18.493 1.00 88.25 90 ILE A O 1
ATOM 741 N N . GLU A 1 91 ? 17.953 16.380 -19.409 1.00 90.44 91 GLU A N 1
ATOM 742 C CA . GLU A 1 91 ? 17.489 17.007 -18.164 1.00 90.44 91 GLU A CA 1
ATOM 743 C C . GLU A 1 91 ? 16.272 16.267 -17.571 1.00 90.44 91 GLU A C 1
ATOM 745 O O . GLU A 1 91 ? 16.121 16.166 -16.348 1.00 90.44 91 GLU A O 1
ATOM 750 N N . SER A 1 92 ? 15.466 15.640 -18.433 1.00 90.56 92 SER A N 1
ATOM 751 C CA . SER A 1 92 ? 14.283 14.863 -18.064 1.00 90.56 92 SER A CA 1
ATOM 752 C C . SER A 1 92 ? 14.594 13.460 -17.536 1.00 90.56 92 SER A C 1
ATOM 754 O O . SER A 1 92 ? 13.675 12.776 -17.094 1.00 90.56 92 SER A O 1
ATOM 756 N N . ILE A 1 93 ? 15.861 13.019 -17.502 1.00 91.62 93 ILE A N 1
ATOM 757 C CA . ILE A 1 93 ? 16.236 11.733 -16.875 1.00 91.62 93 ILE A CA 1
ATOM 758 C C . ILE A 1 93 ? 15.816 11.709 -15.399 1.00 91.62 93 ILE A C 1
ATOM 760 O O . ILE A 1 93 ? 15.349 10.687 -14.904 1.00 91.62 93 ILE A O 1
ATOM 764 N N . SER A 1 94 ? 15.941 12.841 -14.701 1.00 90.62 94 SER A N 1
ATOM 765 C CA . SER A 1 94 ? 15.512 12.968 -13.302 1.00 90.62 94 SER A CA 1
ATOM 766 C C . SER A 1 94 ? 13.998 12.779 -13.132 1.00 90.62 94 SER A C 1
ATOM 768 O O . SER A 1 94 ? 13.560 12.143 -12.174 1.00 90.62 94 SER A O 1
ATOM 770 N N . ILE A 1 95 ? 13.214 13.276 -14.093 1.00 89.75 95 ILE A N 1
ATOM 771 C CA . ILE A 1 95 ? 11.757 13.125 -14.144 1.00 89.75 95 ILE A CA 1
ATOM 772 C C . ILE A 1 95 ? 11.411 11.661 -14.411 1.00 89.75 95 ILE A C 1
ATOM 774 O O . ILE A 1 95 ? 10.690 11.066 -13.621 1.00 89.75 95 ILE A O 1
ATOM 778 N N . ALA A 1 96 ? 12.001 11.053 -15.443 1.00 92.06 96 ALA A N 1
ATOM 779 C CA . ALA A 1 96 ? 11.803 9.644 -15.780 1.00 92.06 96 ALA A CA 1
ATOM 780 C C . ALA A 1 96 ? 12.137 8.712 -14.603 1.00 92.06 96 ALA A C 1
ATOM 782 O O . ALA A 1 96 ? 11.405 7.770 -14.314 1.00 92.06 96 ALA A O 1
ATOM 783 N N . TYR A 1 97 ? 13.231 8.993 -13.891 1.00 90.50 97 TYR A N 1
ATOM 784 C CA . TYR A 1 97 ? 13.613 8.245 -12.698 1.00 90.50 97 TYR A CA 1
ATOM 785 C C . TYR A 1 97 ? 12.561 8.367 -11.590 1.00 90.50 97 TYR A C 1
ATOM 787 O O . TYR A 1 97 ? 12.144 7.359 -11.018 1.00 90.50 97 TYR A O 1
ATOM 795 N N . LYS A 1 98 ? 12.077 9.586 -11.324 1.00 86.62 98 LYS A N 1
ATOM 796 C CA . LYS A 1 98 ? 11.009 9.807 -10.348 1.00 86.62 98 LYS A CA 1
ATOM 797 C C . LYS A 1 98 ? 9.722 9.072 -10.738 1.00 86.62 98 LYS A C 1
ATOM 799 O O . LYS A 1 98 ? 9.174 8.365 -9.907 1.00 86.62 98 LYS A O 1
ATOM 804 N N . GLU A 1 99 ? 9.300 9.156 -11.999 1.00 88.00 99 GLU A N 1
ATOM 805 C CA . GLU A 1 99 ? 8.127 8.437 -12.520 1.00 88.00 99 GLU A CA 1
ATOM 806 C C . GLU A 1 99 ? 8.220 6.923 -12.257 1.00 88.00 99 GLU A C 1
ATOM 808 O O . GLU A 1 99 ? 7.253 6.306 -11.803 1.00 88.00 99 GLU A O 1
ATOM 813 N N . THR A 1 100 ? 9.393 6.315 -12.485 1.00 90.12 100 THR A N 1
ATOM 814 C CA . THR A 1 100 ? 9.601 4.885 -12.199 1.00 90.12 100 THR A CA 1
ATOM 815 C C . THR A 1 100 ? 9.557 4.553 -10.709 1.00 90.12 100 THR A C 1
ATOM 817 O O . THR A 1 100 ? 9.016 3.505 -10.354 1.00 90.12 100 THR A O 1
ATOM 820 N N . LEU A 1 101 ? 10.089 5.423 -9.843 1.00 86.25 101 LEU A N 1
ATOM 821 C CA . LEU A 1 101 ? 10.061 5.228 -8.392 1.00 86.25 101 LEU A CA 1
ATOM 822 C C . LEU A 1 101 ? 8.650 5.375 -7.824 1.00 86.25 101 LEU A C 1
ATOM 824 O O . LEU A 1 101 ? 8.219 4.497 -7.083 1.00 86.25 101 LEU A O 1
ATOM 828 N N . ASP A 1 102 ? 7.928 6.427 -8.214 1.00 81.25 102 ASP A N 1
ATOM 829 C CA . ASP A 1 102 ? 6.549 6.677 -7.780 1.00 81.25 102 ASP A CA 1
ATOM 830 C C . ASP A 1 102 ? 5.650 5.488 -8.189 1.00 81.25 102 ASP A C 1
ATOM 832 O O . ASP A 1 102 ? 4.874 4.970 -7.387 1.00 81.25 102 ASP A O 1
ATOM 836 N N . THR A 1 103 ? 5.829 4.970 -9.414 1.00 83.75 103 THR A N 1
ATOM 837 C CA . THR A 1 103 ? 5.122 3.767 -9.896 1.00 83.75 103 THR A CA 1
ATOM 838 C C . THR A 1 103 ? 5.481 2.515 -9.093 1.00 83.75 103 THR A C 1
ATOM 840 O O . THR A 1 103 ? 4.623 1.667 -8.847 1.00 83.75 103 THR A O 1
ATOM 843 N N . LEU A 1 104 ? 6.755 2.364 -8.715 1.00 84.94 104 LEU A N 1
ATOM 844 C CA . LEU A 1 104 ? 7.242 1.192 -7.986 1.00 84.94 104 LEU A CA 1
ATOM 845 C C . LEU A 1 104 ? 6.700 1.185 -6.555 1.00 84.94 104 LEU A C 1
ATOM 847 O O . LEU A 1 104 ? 6.246 0.147 -6.079 1.00 84.94 104 LEU A O 1
ATOM 851 N N . GLU A 1 105 ? 6.708 2.345 -5.899 1.00 78.44 105 GLU A N 1
ATOM 852 C CA . GLU A 1 105 ? 6.121 2.534 -4.573 1.00 78.44 105 GLU A CA 1
ATOM 853 C C . GLU A 1 105 ? 4.612 2.282 -4.605 1.00 78.44 105 GLU A C 1
ATOM 855 O O . GLU A 1 105 ? 4.102 1.543 -3.765 1.00 78.44 105 GLU A O 1
ATOM 860 N N . TYR A 1 106 ? 3.905 2.818 -5.607 1.00 77.25 106 TYR A N 1
ATOM 861 C CA . TYR A 1 106 ? 2.485 2.529 -5.794 1.00 77.25 106 TYR A CA 1
ATOM 862 C C . TYR A 1 106 ? 2.229 1.022 -5.925 1.00 77.25 106 TYR A C 1
ATOM 864 O O . TYR A 1 106 ? 1.414 0.478 -5.181 1.00 77.25 106 TYR A O 1
ATOM 872 N N . GLY A 1 107 ? 2.945 0.338 -6.825 1.00 77.50 107 GLY A N 1
ATOM 873 C CA . GLY A 1 107 ? 2.797 -1.103 -7.032 1.00 77.50 107 GLY A CA 1
ATOM 874 C C . GLY A 1 107 ? 3.037 -1.909 -5.760 1.00 77.50 107 GLY A C 1
ATOM 875 O O . GLY A 1 107 ? 2.246 -2.793 -5.437 1.00 77.50 107 GLY A O 1
ATOM 876 N N . PHE A 1 108 ? 4.061 -1.543 -4.988 1.00 76.12 108 PHE A N 1
ATOM 877 C CA . PHE A 1 108 ? 4.331 -2.139 -3.682 1.00 76.12 108 PHE A CA 1
ATOM 878 C C . PHE A 1 108 ? 3.169 -1.934 -2.701 1.00 76.12 108 PHE A C 1
ATOM 880 O O . PHE A 1 108 ? 2.722 -2.890 -2.070 1.0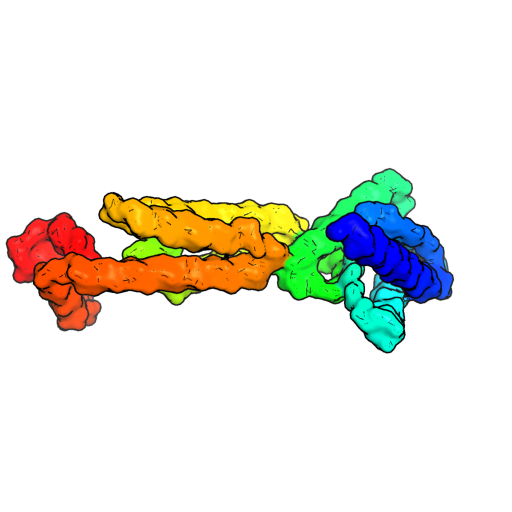0 76.12 108 PHE A O 1
ATOM 887 N N . ILE A 1 109 ? 2.621 -0.718 -2.620 1.00 71.31 109 ILE A N 1
ATOM 888 C CA . ILE A 1 109 ? 1.472 -0.414 -1.760 1.00 71.31 109 ILE A CA 1
ATOM 889 C C . ILE A 1 109 ? 0.257 -1.244 -2.169 1.00 71.31 109 ILE A C 1
ATOM 891 O O . ILE A 1 109 ? -0.381 -1.833 -1.306 1.00 71.31 109 ILE A O 1
ATOM 895 N N . VAL A 1 110 ? -0.088 -1.335 -3.451 1.00 70.69 110 VAL A N 1
ATOM 896 C CA . VAL A 1 110 ? -1.296 -2.071 -3.870 1.00 70.69 110 VAL A CA 1
ATOM 897 C C . VAL A 1 110 ? -1.088 -3.576 -4.047 1.00 70.69 110 VAL A C 1
ATOM 899 O O . VAL A 1 110 ? -2.039 -4.275 -4.389 1.00 70.69 110 VAL A O 1
ATOM 902 N N . GLY A 1 111 ? 0.124 -4.088 -3.813 1.00 68.44 111 GLY A N 1
ATOM 903 C CA . GLY A 1 111 ? 0.455 -5.499 -4.025 1.00 68.44 111 GLY A CA 1
ATOM 904 C C . GLY A 1 111 ? 0.446 -5.907 -5.503 1.00 68.44 111 GLY A C 1
ATOM 905 O O . GLY A 1 111 ? 0.147 -7.052 -5.832 1.00 68.44 111 GLY A O 1
ATOM 906 N N . LYS A 1 112 ? 0.724 -4.968 -6.414 1.00 74.56 112 LYS A N 1
ATOM 907 C CA . LYS A 1 112 ? 0.863 -5.237 -7.847 1.00 74.56 112 LYS A CA 1
ATOM 908 C C . LYS A 1 112 ? 2.316 -5.579 -8.156 1.00 74.56 112 LYS A C 1
ATOM 910 O O . LYS A 1 112 ? 3.197 -4.730 -8.064 1.00 74.56 112 LYS A O 1
ATOM 915 N N . GLU A 1 113 ? 2.543 -6.816 -8.578 1.00 69.88 113 GLU A N 1
ATOM 916 C CA . GLU A 1 113 ? 3.892 -7.375 -8.742 1.00 69.88 113 GLU A CA 1
ATOM 917 C C . GLU A 1 113 ? 4.323 -7.526 -10.218 1.00 69.88 113 GLU A C 1
ATOM 919 O O . GLU A 1 113 ? 5.359 -8.119 -10.516 1.00 69.88 113 GLU A O 1
ATOM 924 N N . ASP A 1 114 ? 3.556 -6.960 -11.153 1.00 81.56 114 ASP A N 1
ATOM 925 C CA . ASP A 1 114 ? 3.770 -7.069 -12.605 1.00 81.56 114 ASP A CA 1
ATOM 926 C C . ASP A 1 114 ? 4.460 -5.843 -13.233 1.00 81.56 114 ASP A C 1
ATOM 928 O O . ASP A 1 114 ? 4.731 -4.834 -12.586 1.00 81.56 114 ASP A O 1
ATOM 932 N N . PHE A 1 115 ? 4.706 -5.904 -14.547 1.00 87.62 115 PHE A N 1
ATOM 933 C CA . PHE A 1 115 ? 5.166 -4.759 -15.335 1.00 87.62 115 PHE A CA 1
ATOM 934 C C . PHE A 1 115 ? 4.166 -3.592 -15.275 1.00 87.62 115 PHE A C 1
ATOM 936 O O . PHE A 1 115 ? 3.004 -3.734 -15.668 1.00 87.62 115 PHE A O 1
ATOM 943 N N . MET A 1 116 ? 4.614 -2.425 -14.816 1.00 87.19 116 MET A N 1
ATOM 944 C CA . MET A 1 116 ? 3.776 -1.232 -14.659 1.00 87.19 116 MET A CA 1
ATOM 945 C C . MET A 1 116 ? 4.315 -0.061 -15.475 1.00 87.19 116 MET A C 1
ATOM 947 O O . MET A 1 116 ? 5.499 0.247 -15.428 1.00 87.19 116 MET A O 1
ATOM 951 N N . HIS A 1 117 ? 3.438 0.637 -16.191 1.00 87.44 117 HIS A N 1
ATOM 952 C CA . HIS A 1 117 ? 3.804 1.811 -16.977 1.00 87.44 117 HIS A CA 1
ATOM 953 C C . HIS A 1 117 ? 3.209 3.074 -16.354 1.00 87.44 117 HIS A C 1
ATOM 955 O O . HIS A 1 117 ? 2.005 3.138 -16.111 1.00 87.44 117 HIS A O 1
ATOM 961 N N . TYR A 1 118 ? 4.037 4.099 -16.165 1.00 83.12 118 TYR A N 1
ATOM 962 C CA . TYR A 1 118 ? 3.650 5.382 -15.587 1.00 83.12 118 TYR A CA 1
ATOM 963 C C . TYR A 1 118 ? 2.539 6.090 -16.375 1.00 83.12 118 TYR A C 1
ATOM 965 O O . TYR A 1 118 ? 1.693 6.751 -15.784 1.00 83.12 118 TYR A O 1
ATOM 973 N N . LYS A 1 119 ? 2.445 5.902 -17.698 1.00 72.56 119 LYS A N 1
ATOM 974 C CA . LYS A 1 119 ? 1.330 6.447 -18.494 1.00 72.56 119 LYS A CA 1
ATOM 975 C C . LYS A 1 119 ? -0.043 5.950 -18.034 1.00 72.56 119 LYS A C 1
ATOM 977 O O . LYS A 1 119 ? -1.023 6.671 -18.162 1.00 72.56 119 LYS A O 1
ATOM 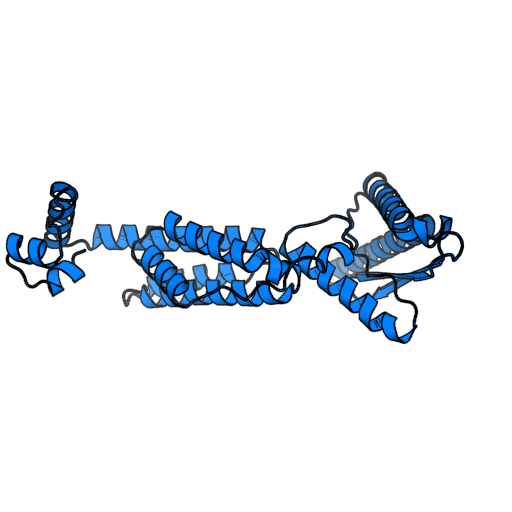982 N N . SER A 1 120 ? -0.108 4.747 -17.458 1.00 54.97 120 SER A N 1
ATOM 983 C CA . SER A 1 120 ? -1.345 4.225 -16.858 1.00 54.97 120 SER A CA 1
ATOM 984 C C . SER A 1 120 ? -1.739 4.970 -15.573 1.00 54.97 120 SER A C 1
ATOM 986 O O . SER A 1 120 ? -2.823 4.731 -15.063 1.00 54.97 120 SER A O 1
ATOM 988 N N . ILE A 1 121 ? -0.878 5.861 -15.061 1.00 54.91 121 ILE A N 1
ATOM 989 C CA . ILE A 1 121 ? -1.015 6.557 -13.774 1.00 54.91 121 ILE A CA 1
ATOM 990 C C . ILE A 1 121 ? -1.567 7.983 -13.924 1.00 54.91 121 ILE A C 1
ATOM 992 O O . ILE A 1 121 ? -2.088 8.539 -12.970 1.00 54.91 121 ILE A O 1
ATOM 996 N N . GLN A 1 122 ? -1.517 8.592 -15.115 1.00 48.38 122 GLN A N 1
ATOM 997 C CA . GLN A 1 122 ? -1.859 10.016 -15.288 1.00 48.38 122 GLN A CA 1
ATOM 998 C C . GLN A 1 122 ? -3.291 10.321 -15.764 1.00 48.38 122 GLN A C 1
ATOM 1000 O O . GLN A 1 122 ? -3.656 11.494 -15.805 1.00 48.38 122 GLN A O 1
ATOM 1005 N N . GLU A 1 123 ? -4.102 9.327 -16.138 1.00 48.50 123 GLU A N 1
ATOM 1006 C CA . GLU A 1 123 ? -5.427 9.586 -16.740 1.00 48.50 123 GLU A CA 1
ATOM 1007 C C . GLU A 1 123 ? -6.592 9.670 -15.734 1.00 48.50 123 GLU A C 1
ATOM 1009 O O . GLU A 1 123 ? -7.703 10.026 -16.127 1.00 48.50 123 GLU A O 1
ATOM 1014 N N . GLU A 1 124 ? -6.364 9.418 -14.443 1.00 49.88 124 GLU A N 1
ATOM 1015 C CA . GLU A 1 124 ? -7.407 9.539 -13.416 1.00 49.88 124 GLU A CA 1
ATOM 1016 C C . GLU A 1 124 ? -7.324 10.897 -12.706 1.00 49.88 124 GLU A C 1
ATOM 1018 O O . GLU A 1 124 ? -6.246 11.326 -12.287 1.00 49.88 124 GLU A O 1
ATOM 1023 N N . GLU A 1 125 ? -8.469 11.585 -12.586 1.00 53.78 125 GLU A N 1
ATOM 1024 C CA . GLU A 1 125 ? -8.622 12.856 -11.865 1.00 53.78 125 GLU A CA 1
ATOM 1025 C C . GLU A 1 125 ? -7.833 12.840 -10.545 1.00 53.78 125 GLU A C 1
ATOM 1027 O O . GLU A 1 125 ? -7.821 11.837 -9.830 1.00 53.78 125 GLU A O 1
ATOM 1032 N N . ILE A 1 126 ? -7.162 13.951 -10.213 1.00 56.62 126 ILE A N 1
ATOM 1033 C CA . ILE A 1 126 ? -6.483 14.116 -8.921 1.00 56.62 126 ILE A CA 1
ATOM 1034 C C . ILE A 1 126 ? -7.548 13.949 -7.832 1.00 56.62 126 ILE A C 1
ATOM 1036 O O . ILE A 1 126 ? -8.322 14.869 -7.574 1.00 56.62 126 ILE A O 1
ATOM 1040 N N . GLY A 1 127 ? -7.619 12.754 -7.244 1.00 63.59 127 GLY A N 1
ATOM 1041 C CA . GLY A 1 127 ? -8.552 12.461 -6.168 1.00 63.59 127 GLY A CA 1
ATOM 1042 C C . GLY A 1 127 ? -8.273 13.383 -4.986 1.00 63.59 127 GLY A C 1
ATOM 1043 O O . GLY A 1 127 ? -7.121 13.636 -4.646 1.00 63.59 127 GLY A O 1
ATOM 1044 N N . GLU A 1 128 ? -9.315 13.909 -4.354 1.00 78.50 128 GLU A N 1
ATOM 1045 C CA . GLU A 1 128 ? -9.151 14.645 -3.102 1.00 78.50 128 GLU A CA 1
ATOM 1046 C C . GLU A 1 128 ? -8.914 13.669 -1.944 1.00 78.50 128 GLU A C 1
ATOM 1048 O O . GLU A 1 128 ? -9.497 12.583 -1.899 1.00 78.50 128 GLU A O 1
ATOM 1053 N N . TYR A 1 129 ? -8.078 14.067 -0.981 1.00 86.19 129 TYR A N 1
ATOM 1054 C CA . TYR A 1 129 ? -7.849 13.276 0.226 1.00 86.19 129 TYR A CA 1
ATOM 1055 C C . TYR A 1 129 ? -9.143 13.162 1.037 1.00 86.19 129 TYR A C 1
ATOM 1057 O O . TYR A 1 129 ? -9.702 14.167 1.486 1.00 86.19 129 TYR A O 1
ATOM 1065 N N . TYR A 1 130 ? -9.615 11.934 1.246 1.00 90.38 130 TYR A N 1
ATOM 1066 C CA . TYR A 1 130 ? -10.873 11.651 1.927 1.00 90.38 130 TYR A CA 1
ATOM 1067 C C . TYR A 1 130 ? -10.624 10.978 3.278 1.00 90.38 130 TYR A C 1
ATOM 1069 O O . TYR A 1 130 ? -10.563 9.757 3.385 1.00 90.38 130 TYR A O 1
ATOM 1077 N N . TYR A 1 131 ? -10.541 11.775 4.337 1.00 94.12 131 TYR A N 1
ATOM 1078 C CA . TYR A 1 131 ? -10.615 11.291 5.718 1.00 94.12 131 TYR A CA 1
ATOM 1079 C C . TYR A 1 131 ? -11.285 12.352 6.603 1.00 94.12 131 TYR A C 1
ATOM 1081 O O . TYR A 1 131 ? -10.634 13.025 7.402 1.00 94.12 131 TYR A O 1
ATOM 1089 N N . PRO A 1 132 ? -12.587 12.628 6.399 1.00 94.50 132 PRO A N 1
ATOM 1090 C CA . PRO A 1 132 ? -13.261 13.674 7.153 1.00 94.50 132 PRO A CA 1
ATOM 1091 C C . PRO A 1 132 ? -13.461 13.253 8.615 1.00 94.50 132 PRO A C 1
ATOM 1093 O O . PRO A 1 132 ? -13.748 12.093 8.913 1.00 94.50 132 PRO A O 1
ATOM 1096 N N . ILE A 1 133 ? -13.433 14.239 9.518 1.00 93.44 133 ILE A N 1
ATOM 1097 C CA . ILE A 1 133 ? -13.626 14.062 10.973 1.00 93.44 133 ILE A CA 1
ATOM 1098 C C . ILE A 1 133 ? -14.918 13.288 11.294 1.00 93.44 133 ILE A C 1
ATOM 1100 O O . ILE A 1 133 ? -14.998 12.550 12.271 1.00 93.44 133 ILE A O 1
ATOM 1104 N N . THR A 1 134 ? -15.954 13.435 10.465 1.00 95.56 134 THR A N 1
ATOM 1105 C CA . THR A 1 134 ? -17.220 12.715 10.631 1.00 95.56 134 THR A CA 1
ATOM 1106 C C . THR A 1 134 ? -17.084 11.207 10.438 1.00 95.56 134 THR A C 1
ATOM 1108 O O . THR A 1 134 ? -17.749 10.464 11.153 1.00 95.56 134 THR A O 1
ATOM 1111 N N . GLU A 1 135 ? -16.256 10.744 9.499 1.00 96.38 135 GLU A N 1
ATOM 1112 C CA . GLU A 1 135 ? -15.988 9.312 9.319 1.00 96.38 135 GLU A CA 1
ATOM 1113 C C . GLU A 1 135 ? -15.044 8.796 10.408 1.00 96.38 135 GLU A C 1
ATOM 1115 O O . GLU A 1 135 ? -15.315 7.742 10.979 1.00 96.38 135 GLU A O 1
ATOM 1120 N N . GLU A 1 136 ? -14.028 9.581 10.791 1.00 96.44 136 GLU A N 1
ATOM 1121 C CA . GLU A 1 136 ? -13.175 9.274 11.948 1.00 96.44 136 GLU A CA 1
ATOM 1122 C C . GLU A 1 136 ? -14.025 9.020 13.206 1.00 96.44 136 GLU A C 1
ATOM 1124 O O . GLU A 1 136 ? -13.888 7.993 13.872 1.00 96.44 136 GLU A O 1
ATOM 1129 N N . GLN A 1 137 ? -14.982 9.906 13.497 1.00 95.44 137 GLN A N 1
ATOM 1130 C CA . GLN A 1 137 ? -15.863 9.761 14.655 1.00 95.44 137 GLN A CA 1
ATOM 1131 C C . GLN A 1 137 ? -16.748 8.511 14.582 1.00 95.44 137 GLN A C 1
ATOM 1133 O O . GLN A 1 137 ? -17.039 7.904 15.616 1.00 95.44 137 GLN A O 1
ATOM 1138 N N . LYS A 1 138 ? -17.188 8.107 13.384 1.00 95.69 138 LYS A N 1
ATOM 1139 C CA . LYS A 1 138 ? -17.953 6.863 13.218 1.00 95.69 138 LYS A CA 1
ATOM 1140 C C . LYS A 1 138 ? -17.089 5.641 13.512 1.00 95.69 138 LYS A C 1
ATOM 1142 O O . LYS A 1 138 ? -17.568 4.765 14.222 1.00 95.69 138 LYS A O 1
ATOM 1147 N N . ILE A 1 139 ? -15.833 5.612 13.053 1.00 96.69 139 ILE A N 1
ATOM 1148 C CA . ILE A 1 139 ? -14.882 4.532 13.372 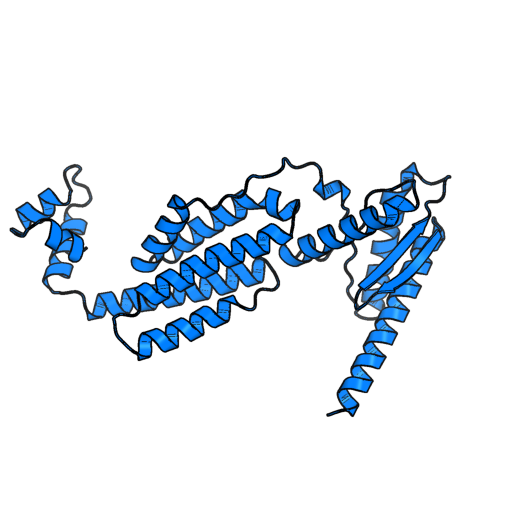1.00 96.69 139 ILE A CA 1
ATOM 1149 C C . ILE A 1 139 ? -14.727 4.410 14.891 1.00 96.69 139 ILE A C 1
ATOM 1151 O O . ILE A 1 139 ? -14.933 3.329 15.443 1.00 96.69 139 ILE A O 1
ATOM 1155 N N . ILE A 1 140 ? -14.455 5.528 15.574 1.00 94.50 140 ILE A N 1
ATOM 1156 C CA . ILE A 1 140 ? -14.326 5.578 17.041 1.00 94.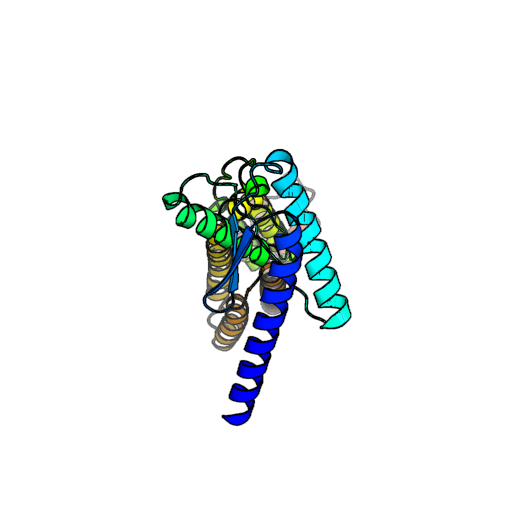50 140 ILE A CA 1
ATOM 1157 C C . ILE A 1 140 ? -15.575 4.989 17.712 1.00 94.50 140 ILE A C 1
ATOM 1159 O O . ILE A 1 140 ? -15.472 4.162 18.618 1.00 94.50 140 ILE A O 1
ATOM 1163 N N . ASN A 1 141 ? -16.764 5.406 17.274 1.00 92.88 141 ASN A N 1
ATOM 1164 C CA . ASN A 1 141 ? -18.026 4.971 17.869 1.00 92.88 141 ASN A CA 1
ATOM 1165 C C . ASN A 1 141 ? -18.312 3.482 17.625 1.00 92.88 141 ASN A C 1
ATOM 1167 O O . ASN A 1 141 ? -18.759 2.807 18.549 1.00 92.88 141 ASN A O 1
ATOM 1171 N N . CYS A 1 142 ? -18.044 2.966 16.422 1.00 94.56 142 CYS A N 1
ATOM 1172 C CA . CYS A 1 142 ? -18.204 1.546 16.103 1.00 94.56 142 CYS A CA 1
ATOM 1173 C C . CYS A 1 142 ? -17.279 0.680 16.958 1.00 94.56 142 CYS A C 1
ATOM 1175 O O . CYS A 1 142 ? -17.749 -0.265 17.590 1.00 94.56 142 CYS A O 1
ATOM 1177 N N . ILE A 1 143 ? -16.001 1.062 17.080 1.00 92.50 143 ILE A N 1
ATOM 1178 C CA . ILE A 1 143 ? -15.055 0.364 17.959 1.00 92.50 143 ILE A CA 1
ATOM 1179 C C . ILE A 1 143 ? -15.574 0.391 19.400 1.00 92.50 143 ILE A C 1
ATOM 1181 O O . ILE A 1 143 ? -15.720 -0.663 20.006 1.00 92.50 143 ILE A O 1
ATOM 1185 N N . LYS A 1 144 ? -15.963 1.557 19.936 1.00 88.38 144 LYS A N 1
ATOM 1186 C CA . LYS A 1 144 ? -16.530 1.682 21.297 1.00 88.38 144 LYS A CA 1
ATOM 1187 C C . LYS A 1 144 ? -17.813 0.876 21.525 1.00 88.38 144 LYS A C 1
ATOM 1189 O O . LYS A 1 144 ? -18.100 0.512 22.662 1.00 88.38 144 LYS A O 1
ATOM 1194 N N . ALA A 1 145 ? -18.580 0.602 20.475 1.00 88.06 145 ALA A N 1
ATOM 1195 C CA . ALA A 1 145 ? -19.765 -0.249 20.528 1.00 88.06 145 ALA A CA 1
ATOM 1196 C C . ALA A 1 145 ? -19.440 -1.752 20.397 1.00 88.06 145 ALA A C 1
ATOM 1198 O O . ALA A 1 145 ? -20.325 -2.589 20.583 1.00 88.06 145 ALA A O 1
ATOM 1199 N N . GLY A 1 146 ? -18.189 -2.109 20.094 1.00 89.75 146 GLY A N 1
ATOM 1200 C CA . GLY A 1 146 ? -17.771 -3.476 19.791 1.00 89.75 146 GLY A CA 1
ATOM 1201 C C . GLY A 1 146 ? -18.198 -3.954 18.397 1.00 89.75 146 GLY A C 1
ATOM 1202 O O . GLY A 1 146 ? -18.282 -5.161 18.165 1.00 89.75 146 GLY A O 1
ATOM 1203 N N . ASP A 1 147 ? -18.510 -3.039 17.483 1.00 93.00 147 ASP A N 1
ATOM 1204 C CA . ASP A 1 147 ? -18.969 -3.331 16.124 1.00 93.00 147 ASP A CA 1
ATOM 1205 C C . ASP A 1 147 ? -17.798 -3.274 15.130 1.00 93.00 147 ASP A C 1
ATOM 1207 O O . ASP A 1 147 ? -17.557 -2.265 14.459 1.00 93.00 147 ASP A O 1
ATOM 1211 N N . SER A 1 148 ? -17.030 -4.366 15.082 1.00 94.75 148 SER A N 1
ATOM 1212 C CA . SER A 1 148 ? -15.868 -4.503 14.199 1.00 94.75 148 SER A CA 1
ATOM 1213 C C . SER A 1 148 ? -16.254 -4.515 12.720 1.00 94.75 148 SER A C 1
ATOM 1215 O O . SER A 1 148 ? -15.542 -3.932 11.903 1.00 94.75 148 SER A O 1
ATOM 1217 N N . GLU A 1 149 ? -17.392 -5.122 12.374 1.00 95.31 149 GLU A N 1
ATOM 1218 C CA . GLU A 1 149 ? -17.884 -5.219 10.996 1.00 95.31 149 GLU A CA 1
ATOM 1219 C C . GLU A 1 149 ? -18.180 -3.829 10.425 1.00 95.31 149 GLU A C 1
ATOM 1221 O O . GLU A 1 149 ? -17.660 -3.455 9.368 1.00 95.31 149 GLU A O 1
ATOM 1226 N N . GLN A 1 150 ? -18.937 -3.011 11.162 1.00 95.62 150 GLN A N 1
ATOM 1227 C CA . GLN A 1 150 ? -19.261 -1.661 10.717 1.00 95.62 150 GLN A CA 1
ATOM 1228 C C . GLN A 1 150 ? -18.027 -0.748 10.690 1.00 95.62 150 GLN A C 1
ATOM 1230 O O . GLN A 1 150 ? -17.909 0.087 9.787 1.00 95.62 150 GLN A O 1
ATOM 1235 N N . ALA A 1 151 ? -17.097 -0.905 11.640 1.00 96.25 151 ALA A N 1
ATOM 1236 C CA . ALA A 1 151 ? -15.836 -0.163 11.643 1.00 96.25 151 ALA A CA 1
ATOM 1237 C C . ALA A 1 151 ? -15.009 -0.460 10.380 1.00 96.25 151 ALA A C 1
ATOM 1239 O O . ALA A 1 151 ? -14.580 0.473 9.694 1.00 96.25 151 ALA A O 1
ATOM 1240 N N . MET A 1 152 ? -14.853 -1.740 10.027 1.00 96.00 152 MET A N 1
ATOM 1241 C CA . MET A 1 152 ? -14.127 -2.151 8.823 1.00 96.00 152 MET A CA 1
ATOM 1242 C C . MET A 1 152 ? -14.811 -1.682 7.541 1.00 96.00 152 MET A C 1
ATOM 1244 O O . MET A 1 152 ? -14.134 -1.169 6.653 1.00 96.00 152 MET A O 1
ATOM 1248 N N . HIS A 1 153 ? -16.143 -1.732 7.464 1.00 94.50 153 HIS A N 1
ATOM 1249 C CA . HIS A 1 153 ? -16.880 -1.216 6.306 1.00 94.50 153 HIS A CA 1
ATOM 1250 C C . HIS A 1 153 ? -16.616 0.284 6.056 1.00 94.50 153 HIS A C 1
ATOM 1252 O O . HIS A 1 153 ? -16.484 0.732 4.910 1.00 94.50 153 HIS A O 1
ATOM 1258 N N . ILE A 1 154 ? -16.548 1.093 7.120 1.00 94.81 154 ILE A N 1
ATOM 1259 C CA . ILE A 1 154 ? -16.231 2.526 7.007 1.00 94.81 154 ILE A CA 1
ATOM 1260 C C . ILE A 1 154 ? -14.795 2.716 6.505 1.00 94.81 154 ILE A C 1
ATOM 1262 O O . ILE A 1 154 ? -14.570 3.514 5.592 1.00 94.81 154 ILE A O 1
ATOM 1266 N N . ILE A 1 155 ? -13.840 1.959 7.050 1.00 94.38 155 ILE A N 1
ATOM 1267 C CA . ILE A 1 155 ? -12.436 2.015 6.627 1.00 94.38 155 ILE A CA 1
ATOM 1268 C C . ILE A 1 155 ? -12.282 1.594 5.162 1.00 94.38 155 ILE A C 1
ATOM 1270 O O . ILE A 1 155 ? -11.620 2.290 4.396 1.00 94.38 155 ILE A O 1
ATOM 1274 N N . ASP A 1 156 ? -12.944 0.526 4.727 1.00 90.62 156 ASP A N 1
ATOM 1275 C CA . ASP A 1 156 ? -12.930 0.107 3.324 1.00 90.62 156 ASP A CA 1
ATOM 1276 C C . ASP A 1 156 ? -13.483 1.193 2.400 1.00 90.62 156 ASP A C 1
ATOM 1278 O O . ASP A 1 156 ? -12.899 1.477 1.353 1.00 90.62 156 ASP A O 1
ATOM 1282 N N . THR A 1 157 ? -14.559 1.866 2.810 1.00 90.44 157 THR A N 1
ATOM 1283 C CA . THR A 1 157 ? -15.122 2.994 2.055 1.00 90.44 157 THR A CA 1
ATOM 1284 C C . THR A 1 157 ? -14.118 4.142 1.926 1.00 90.44 157 THR A C 1
ATOM 1286 O O . THR A 1 157 ? -13.999 4.747 0.859 1.00 90.44 157 THR A O 1
ATOM 1289 N N . ILE A 1 158 ? -13.386 4.449 2.998 1.00 92.38 158 ILE A N 1
ATOM 1290 C CA . ILE A 1 158 ? -12.318 5.455 3.004 1.00 92.38 158 ILE A CA 1
ATOM 1291 C C . ILE A 1 158 ? -11.193 5.047 2.049 1.00 92.38 158 ILE A C 1
ATOM 1293 O O . ILE A 1 158 ? -10.776 5.857 1.221 1.00 92.38 158 ILE A O 1
ATOM 1297 N N . LEU A 1 159 ? -10.730 3.799 2.112 1.00 88.81 159 LEU A N 1
ATOM 1298 C CA . LEU A 1 159 ? -9.653 3.295 1.257 1.00 88.81 159 LEU A CA 1
ATOM 1299 C C . LEU A 1 159 ? -10.047 3.338 -0.226 1.00 88.81 159 LEU A C 1
ATOM 1301 O O . LEU A 1 159 ? -9.262 3.794 -1.052 1.00 88.81 159 LEU A O 1
ATOM 1305 N N . VAL A 1 160 ? -11.285 2.958 -0.560 1.00 85.12 160 VAL A N 1
ATOM 1306 C CA . VAL A 1 160 ? -11.816 3.045 -1.931 1.00 85.12 160 VAL A CA 1
ATOM 1307 C C . VAL A 1 160 ? -11.879 4.493 -2.415 1.00 85.12 160 VAL A C 1
ATOM 1309 O O . VAL A 1 160 ? -11.468 4.781 -3.535 1.00 85.12 160 VAL A O 1
ATOM 1312 N N . LYS A 1 161 ? -12.345 5.430 -1.582 1.00 85.44 161 LYS A N 1
ATOM 1313 C CA . LYS A 1 161 ? -12.427 6.851 -1.960 1.00 85.44 161 LYS A CA 1
ATOM 1314 C C . LYS A 1 161 ? -11.063 7.508 -2.170 1.00 85.44 161 LYS A C 1
ATOM 1316 O O . LYS A 1 161 ? -10.971 8.448 -2.949 1.00 85.44 161 LYS A O 1
ATOM 1321 N N . ASN A 1 162 ? -10.021 7.007 -1.512 1.00 85.94 162 ASN A N 1
ATOM 1322 C CA . ASN A 1 162 ? -8.649 7.476 -1.704 1.00 85.94 162 ASN A CA 1
ATOM 1323 C C . ASN A 1 162 ? -7.887 6.689 -2.781 1.00 85.94 162 ASN A C 1
ATOM 1325 O O . ASN A 1 162 ? -6.731 7.014 -3.033 1.00 85.94 162 ASN A O 1
ATOM 1329 N N . HIS A 1 163 ? -8.497 5.688 -3.429 1.00 78.62 163 HIS A N 1
ATOM 1330 C CA . HIS A 1 163 ? -7.813 4.823 -4.393 1.00 78.62 163 HIS A CA 1
ATOM 1331 C C . HIS A 1 163 ? -7.116 5.619 -5.506 1.00 78.62 163 HIS A C 1
ATOM 1333 O O . HIS A 1 163 ? -5.926 5.419 -5.722 1.00 78.62 163 HIS A O 1
ATOM 1339 N N . CYS A 1 164 ? -7.812 6.556 -6.161 1.00 71.00 164 CYS A N 1
ATOM 1340 C CA . CYS A 1 164 ? -7.229 7.371 -7.237 1.00 71.00 164 CYS A CA 1
ATOM 1341 C C . CYS A 1 164 ? -6.095 8.276 -6.728 1.00 71.00 164 CYS A C 1
ATOM 1343 O O . CYS A 1 164 ? -5.071 8.427 -7.385 1.00 71.00 164 CYS A O 1
ATOM 1345 N N . LEU A 1 165 ? -6.241 8.858 -5.531 1.00 75.75 165 LEU A N 1
ATOM 1346 C CA . LEU A 1 165 ? -5.194 9.695 -4.939 1.00 75.75 165 LEU A CA 1
ATOM 1347 C C . LEU A 1 165 ? -3.944 8.871 -4.605 1.00 75.75 165 LEU A C 1
ATOM 1349 O O . LEU A 1 165 ? -2.836 9.286 -4.929 1.00 75.75 165 LEU A O 1
ATOM 1353 N N . ILE A 1 166 ? -4.124 7.692 -4.008 1.00 73.81 166 ILE A N 1
ATOM 1354 C CA . ILE A 1 166 ? -3.041 6.750 -3.698 1.00 73.81 166 ILE A CA 1
ATOM 1355 C C . ILE A 1 166 ? -2.381 6.239 -4.982 1.00 73.81 166 ILE A C 1
ATOM 1357 O O . ILE A 1 166 ? -1.162 6.102 -5.026 1.00 73.81 166 ILE A O 1
ATOM 1361 N N . HIS A 1 167 ? -3.174 5.993 -6.026 1.00 68.19 167 HIS A N 1
ATOM 1362 C CA . HIS A 1 167 ? -2.693 5.614 -7.351 1.00 68.19 167 HIS A CA 1
ATOM 1363 C C . HIS A 1 167 ? -1.782 6.673 -7.959 1.00 68.19 167 HIS A C 1
ATOM 1365 O O . HIS A 1 167 ? -0.683 6.363 -8.413 1.00 68.19 167 HIS A O 1
ATOM 1371 N N . ASN A 1 168 ? -2.202 7.931 -7.899 1.00 64.25 168 ASN A N 1
ATOM 1372 C CA . ASN A 1 168 ? -1.459 9.032 -8.498 1.00 64.25 168 ASN A CA 1
ATOM 1373 C C . ASN A 1 168 ? -0.256 9.460 -7.642 1.00 64.25 168 ASN A C 1
ATOM 1375 O O . ASN A 1 168 ? 0.730 9.978 -8.170 1.00 64.25 168 ASN A O 1
ATOM 1379 N N . GLN A 1 169 ? -0.354 9.306 -6.319 1.00 70.62 169 GLN A N 1
ATOM 1380 C CA . GLN A 1 169 ? 0.615 9.783 -5.336 1.00 70.62 169 GLN A CA 1
ATOM 1381 C C . GLN A 1 169 ? 0.715 8.790 -4.169 1.00 70.62 169 GLN A C 1
ATOM 1383 O O . GLN A 1 169 ? 0.098 8.962 -3.116 1.00 70.62 169 GLN A O 1
ATOM 1388 N N . SER A 1 170 ? 1.545 7.763 -4.362 1.00 67.31 170 SER A N 1
ATOM 1389 C CA . SER A 1 170 ? 1.817 6.652 -3.433 1.00 67.31 170 SER A CA 1
ATOM 1390 C C . SER A 1 170 ? 1.981 7.075 -1.969 1.00 67.31 170 SER A C 1
ATOM 1392 O O . SER A 1 170 ? 1.404 6.458 -1.073 1.00 67.31 170 SER A O 1
ATOM 1394 N N . PHE A 1 171 ? 2.699 8.170 -1.706 1.00 70.25 171 PHE A N 1
ATOM 1395 C CA . PHE A 1 171 ? 2.955 8.656 -0.348 1.00 70.25 171 PHE A CA 1
ATOM 1396 C C . PHE A 1 171 ? 1.679 9.015 0.446 1.00 70.25 171 PHE A C 1
ATOM 1398 O O . PHE A 1 171 ? 1.709 8.997 1.679 1.00 70.25 171 PHE A O 1
ATOM 1405 N N . PHE A 1 172 ? 0.544 9.295 -0.214 1.00 80.06 172 PHE A N 1
ATOM 1406 C CA . PHE A 1 172 ? -0.737 9.518 0.472 1.00 80.06 172 PHE A CA 1
ATOM 1407 C C . PHE A 1 172 ? -1.288 8.262 1.147 1.00 80.06 172 PHE A C 1
ATOM 1409 O O . PHE A 1 172 ? -2.022 8.390 2.128 1.00 80.06 172 PHE A O 1
ATOM 1416 N N . ALA A 1 173 ? -0.910 7.062 0.694 1.00 79.00 173 ALA A N 1
ATOM 1417 C CA . ALA A 1 173 ? -1.268 5.828 1.390 1.00 79.00 173 ALA A CA 1
ATOM 1418 C C . ALA A 1 173 ? -0.685 5.814 2.804 1.00 79.00 173 ALA A C 1
ATOM 1420 O O . ALA A 1 173 ? -1.400 5.537 3.760 1.00 79.00 173 ALA A O 1
ATOM 1421 N N . SER A 1 174 ? 0.586 6.201 2.946 1.00 78.50 174 SER A N 1
ATOM 1422 C CA . SER A 1 174 ? 1.266 6.276 4.240 1.00 78.50 174 SER A CA 1
ATOM 1423 C C . SER A 1 174 ? 0.587 7.265 5.189 1.00 78.50 174 SER A C 1
ATOM 1425 O O . SER A 1 174 ? 0.435 6.968 6.373 1.00 78.50 174 SER A O 1
ATOM 1427 N N . TYR A 1 175 ? 0.125 8.416 4.683 1.00 85.94 175 TYR A N 1
ATOM 1428 C CA . TYR A 1 175 ? -0.652 9.364 5.488 1.00 85.94 175 TYR A CA 1
ATOM 1429 C C . TYR A 1 175 ? -1.997 8.787 5.919 1.00 85.94 175 TYR A C 1
ATOM 1431 O O . TYR A 1 175 ? -2.342 8.871 7.095 1.00 85.94 175 TYR A O 1
ATOM 1439 N N . LEU A 1 176 ? -2.717 8.139 5.004 1.00 89.00 176 LEU A N 1
ATOM 1440 C CA . LEU A 1 176 ? -4.007 7.538 5.319 1.00 89.00 176 LEU A CA 1
ATOM 1441 C C . LEU A 1 176 ? -3.881 6.393 6.330 1.00 89.00 176 LEU A C 1
ATOM 1443 O O . LEU A 1 176 ? -4.679 6.289 7.262 1.00 89.00 176 LEU A O 1
ATOM 1447 N N . PHE A 1 177 ? -2.856 5.552 6.182 1.00 87.25 177 PHE A N 1
ATOM 1448 C CA . PHE A 1 177 ? -2.557 4.477 7.125 1.00 87.25 177 PHE A CA 1
ATOM 1449 C C . PHE A 1 177 ? -2.233 5.036 8.504 1.00 87.25 177 PHE A C 1
ATOM 1451 O O . PHE A 1 177 ? -2.710 4.504 9.508 1.00 87.25 177 PHE A O 1
ATOM 1458 N N . PHE A 1 178 ? -1.466 6.127 8.558 1.00 87.00 178 PHE A N 1
ATOM 1459 C CA . PHE A 1 178 ? -1.155 6.811 9.804 1.00 87.00 178 PHE A CA 1
ATOM 1460 C C . PHE A 1 178 ? -2.406 7.405 10.458 1.00 87.00 178 PHE A C 1
ATOM 1462 O O . PHE A 1 178 ? -2.608 7.188 11.650 1.00 87.00 178 PHE A O 1
ATOM 1469 N N . ASP A 1 179 ? -3.267 8.087 9.703 1.00 92.31 179 ASP A N 1
ATOM 1470 C CA . ASP A 1 179 ? -4.501 8.685 10.223 1.00 92.31 179 ASP A CA 1
ATOM 1471 C C . ASP A 1 179 ? -5.444 7.622 10.805 1.00 92.31 179 ASP A C 1
ATOM 1473 O O . ASP A 1 179 ? -5.883 7.748 11.951 1.00 92.31 179 ASP A O 1
ATOM 1477 N N . ILE A 1 180 ? -5.686 6.528 10.074 1.00 92.94 180 ILE A N 1
ATOM 1478 C CA . ILE A 1 180 ? -6.513 5.407 10.551 1.00 92.94 180 ILE A CA 1
ATOM 1479 C C . ILE A 1 180 ? -5.887 4.768 11.797 1.00 92.94 180 ILE A C 1
ATOM 1481 O O . ILE A 1 180 ? -6.575 4.554 12.799 1.00 92.94 180 ILE A O 1
ATOM 1485 N N . SER A 1 181 ? -4.578 4.500 11.772 1.00 90.38 181 SER A N 1
ATOM 1486 C CA . SER A 1 181 ? -3.870 3.906 12.913 1.00 90.38 181 SER A CA 1
ATOM 1487 C C . SER A 1 181 ? -3.939 4.812 14.138 1.00 90.38 181 SER A C 1
ATOM 1489 O O . SER A 1 181 ? -4.243 4.348 15.235 1.00 90.38 181 SER A O 1
ATOM 1491 N N . ALA A 1 182 ? -3.736 6.118 13.963 1.00 90.44 182 ALA A N 1
ATOM 1492 C CA . ALA A 1 182 ? -3.845 7.099 15.030 1.00 90.44 182 ALA A CA 1
ATOM 1493 C C . ALA A 1 182 ? -5.261 7.128 15.616 1.00 90.44 182 ALA A C 1
ATOM 1495 O O . ALA A 1 182 ? -5.413 7.199 16.835 1.00 90.44 182 ALA A O 1
ATOM 1496 N N . THR A 1 183 ? -6.305 7.049 14.790 1.00 94.00 183 THR A N 1
ATOM 1497 C CA . THR A 1 183 ? -7.697 6.948 15.253 1.00 94.00 183 THR A CA 1
ATOM 1498 C C . THR A 1 183 ? -7.931 5.692 16.088 1.00 94.00 183 THR A C 1
ATOM 1500 O O . THR A 1 183 ? -8.500 5.792 17.179 1.00 94.00 183 THR A O 1
ATOM 1503 N N . ILE A 1 184 ? -7.455 4.530 15.636 1.00 90.88 184 ILE A N 1
ATOM 1504 C CA . ILE A 1 184 ? -7.567 3.269 16.383 1.00 90.88 184 ILE A CA 1
ATOM 1505 C C . ILE A 1 184 ? -6.826 3.383 17.720 1.00 90.88 184 ILE A C 1
ATOM 1507 O O . ILE A 1 184 ? -7.424 3.156 18.769 1.00 90.88 184 ILE A O 1
ATOM 1511 N N . ILE A 1 185 ? -5.568 3.827 17.709 1.00 87.25 185 ILE A N 1
ATOM 1512 C CA . ILE A 1 185 ? -4.733 3.977 18.910 1.00 87.25 185 ILE A CA 1
ATOM 1513 C C . ILE A 1 185 ? -5.372 4.944 19.912 1.00 87.25 185 ILE A C 1
ATOM 1515 O O . ILE A 1 185 ? -5.501 4.607 21.089 1.00 87.25 185 ILE A O 1
ATOM 1519 N N . LYS A 1 186 ? -5.830 6.123 19.464 1.00 88.88 186 LYS A N 1
ATOM 1520 C CA . LYS A 1 186 ? -6.554 7.087 20.315 1.00 88.88 186 LYS A CA 1
ATOM 1521 C C . LYS A 1 186 ? -7.781 6.438 20.960 1.00 88.88 186 LYS A C 1
ATOM 1523 O O . LYS A 1 186 ? -8.007 6.609 22.155 1.00 88.88 186 LYS A O 1
ATOM 1528 N N . THR A 1 187 ? -8.529 5.648 20.190 1.00 89.31 187 THR A N 1
ATOM 1529 C CA . THR A 1 187 ? -9.713 4.935 20.686 1.00 89.31 187 THR A CA 1
ATOM 1530 C C . THR A 1 187 ? -9.345 3.896 21.740 1.00 89.31 187 THR A C 1
ATOM 1532 O O . THR A 1 187 ? -9.973 3.856 22.795 1.00 89.31 187 THR A O 1
ATOM 1535 N N . LEU A 1 188 ? -8.304 3.094 21.499 1.00 84.38 188 LEU A N 1
ATOM 1536 C CA . LEU A 1 188 ? -7.803 2.107 22.459 1.00 84.38 188 LEU A CA 1
ATOM 1537 C C . LEU A 1 188 ? -7.355 2.763 23.770 1.00 84.38 188 LEU A C 1
ATOM 1539 O O . LEU A 1 188 ? -7.680 2.268 24.847 1.00 84.38 188 LEU A O 1
ATOM 1543 N N . TYR A 1 189 ? -6.666 3.905 23.703 1.00 81.81 189 TYR A N 1
ATOM 1544 C CA . TYR A 1 189 ? -6.260 4.634 24.905 1.00 81.81 189 TYR A CA 1
ATOM 1545 C C . TYR A 1 189 ? -7.453 5.152 25.709 1.00 81.81 189 TYR A C 1
ATOM 1547 O O . TYR A 1 189 ? -7.452 5.011 26.932 1.00 81.81 189 TYR A O 1
ATOM 1555 N N . GLU A 1 190 ? -8.486 5.687 25.056 1.00 81.69 190 GLU A N 1
ATOM 1556 C CA . GLU A 1 190 ? -9.720 6.113 25.734 1.00 81.69 190 GLU A CA 1
ATOM 1557 C C . GLU A 1 190 ? -10.491 4.949 26.374 1.00 81.69 190 GLU A C 1
ATOM 1559 O O . GLU A 1 190 ? -11.220 5.152 27.344 1.00 81.69 190 GLU A O 1
ATOM 1564 N N . LEU A 1 191 ? -10.329 3.736 25.842 1.00 73.25 191 LEU A N 1
ATOM 1565 C CA . LEU A 1 191 ? -10.934 2.508 26.359 1.00 73.25 191 LEU A CA 1
ATOM 1566 C C . LEU A 1 191 ? -10.142 1.868 27.500 1.00 73.25 191 LEU A C 1
ATOM 1568 O O . LEU A 1 191 ? -10.618 0.905 28.093 1.00 73.25 191 LEU A O 1
ATOM 1572 N N . SER A 1 192 ? -8.951 2.370 27.828 1.00 66.00 192 SER A N 1
ATOM 1573 C CA . SER A 1 192 ? -8.206 1.910 29.002 1.00 66.00 192 SER A CA 1
ATOM 1574 C C . SER A 1 192 ? -9.022 2.292 30.240 1.00 66.00 192 SER A C 1
ATOM 1576 O O . SER A 1 192 ? -8.963 3.435 30.682 1.00 66.00 192 SER A O 1
ATOM 1578 N N . PHE A 1 193 ? -9.838 1.373 30.763 1.00 64.19 193 PHE A N 1
ATOM 1579 C CA . PHE A 1 193 ? -10.826 1.581 31.836 1.00 64.19 193 PHE A CA 1
ATOM 1580 C C . PHE A 1 193 ? -10.190 1.875 33.219 1.00 64.19 193 PHE A C 1
ATOM 1582 O O . PHE A 1 193 ? -10.563 1.265 34.219 1.00 64.19 193 PHE A O 1
ATOM 1589 N N . ASP A 1 194 ? -9.179 2.747 33.283 1.00 56.47 194 ASP A N 1
ATOM 1590 C CA . ASP A 1 194 ? -8.272 2.992 34.417 1.00 56.47 194 ASP A CA 1
ATOM 1591 C C . ASP A 1 194 ? -7.505 1.739 34.908 1.00 56.47 194 ASP A C 1
ATOM 1593 O O . ASP A 1 194 ? -6.877 1.750 35.970 1.00 56.47 194 ASP A O 1
ATOM 1597 N N . GLN A 1 195 ? -7.497 0.651 34.127 1.00 61.06 195 GLN A N 1
ATOM 1598 C CA . GLN A 1 195 ? -6.822 -0.606 34.468 1.00 61.06 195 GLN A CA 1
ATOM 1599 C C . GLN A 1 195 ? -5.466 -0.731 33.763 1.00 61.06 195 GLN A C 1
ATOM 1601 O O . GLN A 1 195 ? -5.387 -0.708 32.534 1.00 61.06 195 GLN A O 1
ATOM 1606 N N . LYS A 1 196 ? -4.389 -0.911 34.539 1.00 60.59 196 LYS A N 1
ATOM 1607 C CA . LYS A 1 196 ? -3.018 -1.012 34.010 1.00 60.59 196 LYS A CA 1
ATOM 1608 C C . LYS A 1 196 ? -2.811 -2.202 33.067 1.00 60.59 196 LYS A C 1
ATOM 1610 O O . LYS A 1 196 ? -2.119 -2.017 32.072 1.00 60.59 196 LYS A O 1
ATOM 1615 N N . GLU A 1 197 ? -3.406 -3.370 33.335 1.00 61.34 197 GLU A N 1
ATOM 1616 C CA . GLU A 1 197 ? -3.321 -4.514 32.410 1.00 61.34 197 GLU A CA 1
ATOM 1617 C C . GLU A 1 197 ? -3.921 -4.182 31.031 1.00 61.34 197 GLU A C 1
ATOM 1619 O O . GLU A 1 197 ? -3.271 -4.419 30.017 1.00 61.34 197 GLU A O 1
ATOM 1624 N N . SER A 1 198 ? -5.088 -3.520 30.983 1.00 66.81 198 SER A N 1
ATOM 1625 C CA . SER A 1 198 ? -5.736 -3.136 29.714 1.00 66.81 198 SER A CA 1
ATOM 1626 C C . SER A 1 198 ? -4.885 -2.189 28.856 1.00 66.81 198 SER A C 1
ATOM 1628 O O . SER A 1 198 ? -4.924 -2.247 27.631 1.00 66.81 198 SER A O 1
ATOM 1630 N N . MET A 1 199 ? -4.072 -1.339 29.492 1.00 66.19 199 MET A N 1
ATOM 1631 C CA . MET A 1 199 ? -3.199 -0.399 28.789 1.00 66.19 199 MET A CA 1
ATOM 1632 C C . MET A 1 199 ? -2.007 -1.103 28.129 1.00 66.19 199 MET A C 1
ATOM 1634 O O . MET A 1 199 ? -1.643 -0.740 27.015 1.00 66.19 199 MET A O 1
ATOM 1638 N N . ILE A 1 200 ? -1.412 -2.106 28.786 1.00 68.31 200 ILE A N 1
ATOM 1639 C CA . ILE A 1 200 ? -0.294 -2.888 28.226 1.00 68.31 200 ILE A CA 1
ATOM 1640 C C . ILE A 1 200 ? -0.776 -3.677 27.008 1.00 68.31 200 ILE A C 1
ATOM 1642 O O . ILE A 1 200 ? -0.176 -3.588 25.942 1.00 68.31 200 ILE A O 1
ATOM 1646 N N . GLU A 1 201 ? -1.916 -4.354 27.133 1.00 69.19 201 GLU A N 1
ATOM 1647 C CA . GLU A 1 201 ? -2.505 -5.109 26.027 1.00 69.19 201 GLU A CA 1
ATOM 1648 C C . GLU A 1 201 ? -2.899 -4.210 24.843 1.00 69.19 201 GLU A C 1
ATOM 1650 O O . GLU A 1 201 ? -2.867 -4.649 23.697 1.00 69.19 201 GLU A O 1
ATOM 1655 N N . ASN A 1 202 ? -3.292 -2.955 25.084 1.00 70.88 202 ASN A N 1
ATOM 1656 C CA . ASN A 1 202 ? -3.594 -1.990 24.022 1.00 70.88 202 ASN A CA 1
ATOM 1657 C C . ASN A 1 202 ? -2.331 -1.451 23.334 1.00 70.88 202 ASN A C 1
ATOM 1659 O O . ASN A 1 202 ? -2.376 -1.149 22.142 1.00 70.88 202 ASN A O 1
ATOM 1663 N N . ILE A 1 203 ? -1.212 -1.347 24.056 1.00 71.25 203 ILE A N 1
ATOM 1664 C CA . ILE A 1 203 ? 0.092 -0.996 23.475 1.00 71.25 203 ILE A CA 1
ATOM 1665 C C . ILE A 1 203 ? 0.569 -2.118 22.548 1.00 71.25 203 ILE A C 1
ATOM 1667 O O . ILE A 1 203 ? 0.965 -1.831 21.424 1.00 71.25 203 ILE A O 1
ATOM 1671 N N . GLU A 1 204 ? 0.450 -3.379 22.965 1.00 74.69 204 GLU A N 1
ATOM 1672 C CA . GLU A 1 204 ? 0.796 -4.536 22.125 1.00 74.69 204 GLU A CA 1
ATOM 1673 C C . GLU A 1 204 ? -0.053 -4.580 20.841 1.00 74.69 204 GLU A C 1
ATOM 1675 O O . GLU A 1 204 ? 0.481 -4.763 19.748 1.00 74.69 204 GLU A O 1
ATOM 1680 N N . LEU A 1 205 ? -1.363 -4.306 20.936 1.00 72.75 205 LEU A N 1
ATOM 1681 C CA . LEU A 1 205 ? -2.221 -4.153 19.752 1.00 72.75 205 LEU A CA 1
ATOM 1682 C C . LEU A 1 205 ? -1.765 -3.015 18.834 1.00 72.75 205 LEU A C 1
ATOM 1684 O O . LEU A 1 205 ? -1.767 -3.160 17.613 1.00 72.75 205 LEU A O 1
ATOM 1688 N N . ALA A 1 206 ? -1.379 -1.878 19.409 1.00 73.44 206 ALA A N 1
ATOM 1689 C CA . ALA A 1 206 ? -0.903 -0.732 18.645 1.00 73.44 206 ALA A CA 1
ATOM 1690 C C . ALA A 1 206 ? 0.434 -1.016 17.937 1.00 73.44 206 ALA A C 1
ATOM 1692 O O . ALA A 1 206 ? 0.666 -0.499 16.845 1.00 73.44 206 ALA A O 1
ATOM 1693 N N . GLU A 1 207 ? 1.303 -1.856 18.504 1.00 75.00 207 GLU A N 1
ATOM 1694 C CA . GLU A 1 207 ? 2.572 -2.244 17.877 1.00 75.00 207 GLU A CA 1
ATOM 1695 C C . GLU A 1 207 ? 2.375 -3.039 16.576 1.00 75.00 207 GLU A C 1
ATOM 1697 O O . GLU A 1 207 ? 3.173 -2.890 15.641 1.00 75.00 207 GLU A O 1
ATOM 1702 N N . HIS A 1 208 ? 1.280 -3.800 16.459 1.00 72.75 208 HIS A N 1
ATOM 1703 C CA . HIS A 1 208 ? 0.912 -4.498 15.222 1.00 72.75 208 HIS A CA 1
ATOM 1704 C C . HIS A 1 208 ? 0.609 -3.545 14.052 1.00 72.75 208 HIS A C 1
ATOM 1706 O O . HIS A 1 208 ? 0.734 -3.938 12.894 1.00 72.75 208 HIS A O 1
ATOM 1712 N N . LEU A 1 209 ? 0.297 -2.272 14.323 1.00 72.06 209 LEU A N 1
ATOM 1713 C CA . LEU A 1 209 ? 0.013 -1.266 13.292 1.00 72.06 209 LEU A CA 1
ATOM 1714 C C . LEU A 1 209 ? 1.281 -0.661 12.658 1.00 72.06 209 LEU A C 1
ATOM 1716 O O . LEU A 1 209 ? 1.192 -0.002 11.622 1.00 72.06 209 LEU A O 1
ATOM 1720 N N . ASN A 1 210 ? 2.465 -0.901 13.233 1.00 65.12 210 ASN A N 1
ATOM 1721 C CA . ASN A 1 210 ? 3.724 -0.280 12.792 1.00 65.12 210 ASN A CA 1
ATOM 1722 C C . ASN A 1 210 ? 4.466 -1.044 11.677 1.00 65.12 210 ASN A C 1
ATOM 1724 O O . ASN A 1 210 ? 5.500 -0.571 11.209 1.00 65.12 210 ASN A O 1
ATOM 1728 N N . HIS A 1 211 ? 3.973 -2.208 11.240 1.00 62.94 211 HIS A N 1
ATOM 1729 C CA . HIS A 1 211 ? 4.695 -3.104 10.323 1.00 62.94 211 HIS A CA 1
ATOM 1730 C C . HIS A 1 211 ? 3.919 -3.422 9.038 1.00 62.94 211 HIS A C 1
ATOM 1732 O O . HIS A 1 211 ? 3.895 -4.561 8.580 1.00 62.94 211 HIS A O 1
ATOM 1738 N N . ASN A 1 212 ? 3.305 -2.408 8.433 1.00 67.31 212 ASN A N 1
ATOM 1739 C CA . ASN A 1 212 ? 2.549 -2.572 7.194 1.00 67.31 212 ASN A CA 1
ATOM 1740 C C . ASN A 1 212 ? 3.414 -2.210 5.987 1.00 67.31 212 ASN A C 1
ATOM 1742 O O . ASN A 1 212 ? 3.883 -1.077 5.881 1.00 67.31 212 ASN A O 1
ATOM 1746 N N . LYS A 1 213 ? 3.651 -3.178 5.095 1.00 64.75 213 LYS A N 1
ATOM 1747 C CA . LYS A 1 213 ? 4.405 -2.966 3.852 1.00 64.75 213 LYS A CA 1
ATOM 1748 C C . LYS A 1 213 ? 3.466 -2.679 2.688 1.00 64.75 213 LYS A C 1
ATOM 1750 O O . LYS A 1 213 ? 3.732 -1.779 1.901 1.00 64.75 213 LYS A O 1
ATOM 1755 N N . THR A 1 214 ? 2.350 -3.396 2.624 1.00 73.25 214 THR A N 1
ATOM 1756 C CA . THR A 1 214 ? 1.333 -3.232 1.582 1.00 73.25 214 THR A CA 1
ATOM 1757 C C . THR A 1 214 ? -0.011 -2.786 2.169 1.00 73.25 214 THR A C 1
ATOM 1759 O O . THR A 1 214 ? -0.261 -2.893 3.370 1.00 73.25 214 THR A O 1
ATOM 1762 N N . LEU A 1 215 ? -0.911 -2.302 1.314 1.00 76.19 215 LEU A N 1
ATOM 1763 C CA . LEU A 1 215 ? -2.319 -2.044 1.622 1.00 76.19 215 LEU A CA 1
ATOM 1764 C C . LEU A 1 215 ? -3.031 -3.319 2.077 1.00 76.19 215 LEU A C 1
ATOM 1766 O O . LEU A 1 215 ? -3.918 -3.248 2.924 1.00 76.19 215 LEU A O 1
ATOM 1770 N N . SER A 1 216 ? -2.652 -4.472 1.521 1.00 77.00 216 SER A N 1
ATOM 1771 C CA . SER A 1 216 ? -3.196 -5.762 1.945 1.00 77.00 216 SER A CA 1
ATOM 1772 C C . SER A 1 216 ? -2.782 -6.070 3.381 1.00 77.00 216 SER A C 1
ATOM 1774 O O . SER A 1 216 ? -3.651 -6.329 4.212 1.00 77.00 216 SER A O 1
ATOM 1776 N N . ASP A 1 217 ? -1.488 -5.937 3.693 1.00 81.69 217 ASP A N 1
ATOM 1777 C CA . ASP A 1 217 ? -0.966 -6.139 5.051 1.00 81.69 217 ASP A CA 1
ATOM 1778 C C . ASP A 1 217 ? -1.637 -5.172 6.026 1.00 81.69 217 ASP A C 1
ATOM 1780 O O . ASP A 1 217 ? -2.063 -5.561 7.111 1.00 81.69 217 ASP A O 1
ATOM 1784 N N . PHE A 1 218 ? -1.777 -3.908 5.612 1.00 85.12 218 PHE A N 1
ATOM 1785 C CA . PHE A 1 218 ? -2.447 -2.882 6.397 1.00 85.12 218 PHE A CA 1
ATOM 1786 C C . PHE A 1 218 ? -3.882 -3.284 6.734 1.00 85.12 218 PHE A C 1
ATOM 1788 O O . PHE A 1 218 ? -4.253 -3.260 7.906 1.00 85.12 218 PHE A O 1
ATOM 1795 N N . LYS A 1 219 ? -4.677 -3.687 5.734 1.00 85.69 219 LYS A N 1
ATOM 1796 C CA . LYS A 1 219 ? -6.069 -4.118 5.928 1.00 85.69 219 LYS A CA 1
ATOM 1797 C C . LYS A 1 219 ? -6.184 -5.326 6.852 1.00 85.69 219 LYS A C 1
ATOM 1799 O O . LYS A 1 219 ? -7.064 -5.345 7.710 1.00 85.69 219 LYS A O 1
ATOM 1804 N N . GLU A 1 220 ? -5.318 -6.318 6.681 1.00 86.56 220 GLU A N 1
ATOM 1805 C CA . GLU A 1 220 ? -5.320 -7.521 7.515 1.00 86.56 220 GLU A CA 1
ATOM 1806 C C . GLU A 1 220 ? -4.975 -7.178 8.971 1.00 86.56 220 GLU A C 1
ATOM 1808 O O . GLU A 1 220 ? -5.711 -7.539 9.891 1.00 86.56 220 GLU A O 1
ATOM 1813 N N . ASN A 1 221 ? -3.927 -6.381 9.186 1.00 87.81 221 ASN A N 1
ATOM 1814 C CA . ASN A 1 221 ? -3.481 -6.004 10.524 1.00 87.81 221 ASN A CA 1
ATOM 1815 C C . ASN A 1 221 ? -4.494 -5.115 11.260 1.00 87.81 221 ASN A C 1
ATOM 1817 O O . ASN A 1 221 ? -4.771 -5.360 12.436 1.00 87.81 221 ASN A O 1
ATOM 1821 N N . ILE A 1 222 ? -5.097 -4.116 10.600 1.00 91.31 222 ILE A N 1
ATOM 1822 C CA . ILE A 1 222 ? -6.132 -3.294 11.256 1.00 91.31 222 ILE A CA 1
ATOM 1823 C C . ILE A 1 222 ? -7.383 -4.109 11.581 1.00 91.31 222 ILE A C 1
ATOM 1825 O O . ILE A 1 222 ? -7.994 -3.859 12.617 1.00 91.31 222 ILE A O 1
ATOM 1829 N N . ALA A 1 223 ? -7.758 -5.079 10.739 1.00 91.62 223 ALA A N 1
ATOM 1830 C CA . ALA A 1 223 ? -8.924 -5.921 10.983 1.00 91.62 223 ALA A CA 1
ATOM 1831 C C . ALA A 1 223 ? -8.730 -6.748 12.257 1.00 91.62 223 ALA A C 1
ATOM 1833 O O . ALA A 1 223 ? -9.603 -6.734 13.124 1.00 91.62 223 ALA A O 1
ATOM 1834 N N . ILE A 1 224 ? -7.553 -7.364 12.415 1.00 90.69 224 ILE A N 1
ATOM 1835 C CA . ILE A 1 224 ? -7.179 -8.115 13.622 1.00 90.69 224 ILE A CA 1
ATOM 1836 C C . ILE A 1 224 ? -7.235 -7.211 14.860 1.00 90.69 224 ILE A C 1
ATOM 1838 O O . ILE A 1 224 ? -7.854 -7.566 15.864 1.00 90.69 224 ILE A O 1
ATOM 1842 N N . VAL A 1 225 ? -6.627 -6.021 14.793 1.00 90.19 225 VAL A N 1
ATOM 1843 C CA . VAL A 1 225 ? -6.598 -5.079 15.924 1.00 90.19 225 VAL A CA 1
ATOM 1844 C C . VAL A 1 225 ? -8.006 -4.612 16.302 1.00 90.19 225 VAL A C 1
ATOM 1846 O O . VAL A 1 225 ? -8.350 -4.585 17.485 1.00 90.19 225 VAL A O 1
ATOM 1849 N N . ILE A 1 226 ? -8.835 -4.258 15.318 1.00 92.44 226 ILE A N 1
ATOM 1850 C CA . ILE A 1 226 ? -10.214 -3.805 15.539 1.00 92.44 226 ILE A CA 1
ATOM 1851 C C . ILE A 1 226 ? -11.072 -4.933 16.109 1.00 92.44 226 ILE A C 1
ATOM 1853 O O . ILE A 1 226 ? -11.845 -4.688 17.036 1.00 92.44 226 ILE A O 1
ATOM 1857 N N . GLU A 1 227 ? -10.943 -6.155 15.596 1.00 93.00 227 GLU A N 1
ATOM 1858 C CA . GLU A 1 227 ? -11.673 -7.320 16.095 1.00 93.00 227 GLU A CA 1
ATOM 1859 C C . GLU A 1 227 ? -11.334 -7.589 17.563 1.00 93.00 227 GLU A C 1
ATOM 1861 O O . GLU A 1 227 ? -12.232 -7.604 18.406 1.00 93.00 227 GLU A O 1
ATOM 1866 N N . GLN A 1 228 ? -10.045 -7.660 17.899 1.00 88.75 228 GLN A N 1
ATOM 1867 C CA . GLN A 1 228 ? -9.583 -7.885 19.271 1.00 88.75 228 GLN A CA 1
ATOM 1868 C C . GLN A 1 228 ? -10.025 -6.764 20.222 1.00 88.75 228 GLN A C 1
ATOM 1870 O O . GLN A 1 228 ? -10.466 -7.028 21.345 1.00 88.75 228 GLN A O 1
ATOM 1875 N N . ALA A 1 229 ? -9.974 -5.507 19.775 1.00 87.31 229 ALA A N 1
ATOM 1876 C CA . ALA A 1 229 ? -10.489 -4.375 20.539 1.00 87.31 229 ALA A CA 1
ATOM 1877 C C . ALA A 1 229 ? -11.996 -4.509 20.809 1.00 87.31 229 ALA A C 1
ATOM 1879 O O . ALA A 1 229 ? -12.454 -4.348 21.943 1.00 87.31 229 ALA A O 1
ATOM 1880 N N . CYS A 1 230 ? -12.771 -4.844 19.777 1.00 90.44 230 CYS A N 1
ATOM 1881 C CA . CYS A 1 230 ? -14.219 -4.988 19.867 1.00 90.44 230 CYS A CA 1
ATOM 1882 C C . CYS A 1 230 ? -14.635 -6.159 20.766 1.00 90.44 230 CYS A C 1
ATOM 1884 O O . CYS A 1 230 ? -15.578 -6.024 21.549 1.00 90.44 230 CYS A O 1
ATOM 1886 N N . GLU A 1 231 ? -13.932 -7.290 20.702 1.00 88.38 231 GLU A N 1
ATOM 1887 C CA . GLU A 1 231 ? -14.157 -8.438 21.586 1.00 88.38 231 GLU A CA 1
ATOM 1888 C C . GLU A 1 231 ? -13.911 -8.087 23.056 1.00 88.38 231 GLU A C 1
ATOM 1890 O O . GLU A 1 231 ? -14.734 -8.414 23.917 1.00 88.38 231 GLU A O 1
ATOM 1895 N N . ARG A 1 232 ? -12.828 -7.357 23.355 1.00 81.75 232 ARG A N 1
ATOM 1896 C CA . ARG A 1 232 ? -12.535 -6.883 24.719 1.00 81.75 232 ARG A CA 1
ATOM 1897 C C . ARG A 1 232 ? -13.648 -5.993 25.256 1.00 81.75 232 ARG A C 1
ATOM 1899 O O . ARG A 1 232 ? -14.076 -6.166 26.395 1.00 81.75 232 ARG A O 1
ATOM 1906 N N . ILE A 1 233 ? -14.149 -5.076 24.434 1.00 82.69 233 ILE A N 1
ATOM 1907 C CA . ILE A 1 233 ? -15.238 -4.164 24.806 1.00 82.69 233 ILE A CA 1
ATOM 1908 C C . ILE A 1 233 ? -16.536 -4.931 25.042 1.00 82.69 233 ILE A C 1
ATOM 1910 O O . ILE A 1 233 ? -17.221 -4.679 26.032 1.00 82.69 233 ILE A O 1
ATOM 1914 N N . LYS A 1 234 ? -16.869 -5.893 24.174 1.00 83.88 234 LYS A N 1
ATOM 1915 C CA . LYS A 1 234 ? -18.035 -6.768 24.361 1.00 83.88 234 LYS A CA 1
ATOM 1916 C C . LYS A 1 234 ? -17.943 -7.519 25.684 1.00 83.88 234 LYS A C 1
ATOM 1918 O O . LYS A 1 234 ? -18.878 -7.440 26.476 1.00 83.88 234 LYS A O 1
ATOM 1923 N N . LYS A 1 235 ? -16.801 -8.150 25.965 1.00 81.94 235 LYS A N 1
ATOM 1924 C CA . LYS A 1 235 ? -16.563 -8.881 27.214 1.00 81.94 235 LYS A CA 1
ATOM 1925 C C . LYS A 1 235 ? -16.639 -7.969 28.442 1.00 81.94 235 LYS A C 1
ATOM 1927 O O . LYS A 1 235 ? -17.345 -8.285 29.397 1.00 81.94 235 LYS A O 1
ATOM 1932 N N . TYR A 1 236 ? -15.982 -6.810 28.400 1.00 77.12 236 TYR A N 1
ATOM 1933 C CA . TYR A 1 236 ? -16.048 -5.818 29.474 1.00 77.12 236 TYR A CA 1
ATOM 1934 C C . TYR A 1 236 ? -17.491 -5.381 29.734 1.00 77.12 236 TYR A C 1
ATOM 1936 O O . TYR A 1 236 ? -17.947 -5.381 30.880 1.00 77.12 236 TYR A O 1
ATOM 1944 N N . ASN A 1 237 ? -18.227 -5.057 28.669 1.00 75.38 237 ASN A N 1
ATOM 1945 C CA . ASN A 1 237 ? -19.624 -4.671 28.760 1.00 75.38 237 ASN A CA 1
ATOM 1946 C C . ASN A 1 237 ? -20.463 -5.809 29.339 1.00 75.38 237 ASN A C 1
ATOM 1948 O O . ASN A 1 237 ? -21.259 -5.554 30.231 1.00 75.38 237 ASN A O 1
ATOM 1952 N N . GLU A 1 238 ? -20.295 -7.059 28.914 1.00 76.12 238 GLU A N 1
ATOM 1953 C CA . GLU A 1 238 ? -21.019 -8.207 29.480 1.00 76.12 238 GLU A CA 1
ATOM 1954 C C . GLU A 1 238 ? -20.776 -8.383 30.987 1.00 76.12 238 GLU A C 1
ATOM 1956 O O . GLU A 1 238 ? -21.732 -8.604 31.739 1.00 76.12 238 GLU A O 1
ATOM 1961 N N . GLU A 1 239 ? -19.529 -8.221 31.434 1.00 74.94 239 GLU A N 1
ATOM 1962 C CA . GLU A 1 239 ? -19.122 -8.328 32.841 1.00 74.94 239 GLU A CA 1
ATOM 1963 C C . GLU A 1 239 ? -19.628 -7.153 33.699 1.00 74.94 239 GLU A C 1
ATOM 1965 O O . GLU A 1 239 ? -19.998 -7.347 34.859 1.00 74.94 239 GLU A O 1
ATOM 1970 N N . HIS A 1 240 ? -19.698 -5.946 33.129 1.00 69.12 240 HIS A N 1
ATOM 1971 C CA . HIS A 1 240 ? -20.031 -4.706 33.843 1.00 69.12 240 HIS A CA 1
ATOM 1972 C C . HIS A 1 240 ? -21.439 -4.171 33.535 1.00 69.12 240 HIS A C 1
ATOM 1974 O O . HIS A 1 240 ? -21.838 -3.131 34.072 1.00 69.12 240 HIS A O 1
ATOM 1980 N N . THR A 1 241 ? -22.236 -4.869 32.714 1.00 70.81 241 THR A N 1
ATOM 1981 C CA . THR A 1 241 ? -23.620 -4.464 32.429 1.00 70.81 241 THR A CA 1
ATOM 1982 C C . THR A 1 241 ? -24.433 -4.568 33.715 1.00 70.81 241 THR A C 1
ATOM 1984 O O . THR A 1 241 ? -24.775 -5.656 34.190 1.00 70.81 241 THR A O 1
ATOM 1987 N N . THR A 1 242 ? -24.795 -3.408 34.257 1.00 72.44 242 THR A N 1
ATOM 1988 C CA . THR A 1 242 ? -25.669 -3.313 35.427 1.00 72.44 242 THR A CA 1
ATOM 1989 C C . THR A 1 242 ? -27.042 -3.941 35.138 1.00 72.44 242 THR A C 1
ATOM 1991 O O . THR A 1 242 ? -27.495 -3.934 33.991 1.00 72.44 242 THR A O 1
ATOM 1994 N N . PRO A 1 243 ? -27.765 -4.443 36.157 1.00 74.69 243 PRO A N 1
ATOM 1995 C CA . PRO A 1 243 ? -29.140 -4.925 35.983 1.00 74.69 243 PRO A CA 1
ATOM 1996 C C . PRO A 1 243 ? -30.037 -3.904 35.269 1.00 74.69 243 PRO A C 1
ATOM 1998 O O . PRO A 1 243 ? -30.830 -4.268 34.408 1.00 74.69 243 PRO A O 1
ATOM 2001 N N . PHE A 1 244 ? -29.823 -2.620 35.564 1.00 75.12 244 PHE A N 1
ATOM 2002 C CA . PHE A 1 244 ? -30.501 -1.497 34.928 1.00 75.12 244 PHE A CA 1
ATOM 2003 C C . PHE A 1 244 ? -30.162 -1.353 33.430 1.00 75.12 244 PHE A C 1
ATOM 2005 O O . PHE A 1 244 ? -31.051 -1.137 32.610 1.00 75.12 244 PHE A O 1
ATOM 2012 N N . GLY A 1 245 ? -28.898 -1.547 33.038 1.00 75.06 245 GLY A N 1
ATOM 2013 C CA . GLY A 1 245 ? -28.500 -1.596 31.625 1.00 75.06 245 GLY A CA 1
ATOM 2014 C C . GLY A 1 245 ? -29.130 -2.770 30.866 1.00 75.06 245 GLY A C 1
ATOM 2015 O O . GLY A 1 245 ? -29.581 -2.606 29.732 1.00 75.06 245 GLY A O 1
ATOM 2016 N N . LYS A 1 246 ? -29.248 -3.945 31.506 1.00 78.50 246 LYS A N 1
ATOM 2017 C CA . LYS A 1 246 ? -29.961 -5.099 30.921 1.00 78.50 246 LYS A CA 1
ATOM 2018 C C . LYS A 1 246 ? -31.441 -4.792 30.700 1.00 78.50 246 LYS A C 1
ATOM 2020 O O . LYS A 1 246 ? -31.990 -5.151 29.661 1.00 78.50 246 LYS A O 1
ATOM 2025 N N . GLU A 1 247 ? -32.067 -4.107 31.652 1.00 80.62 247 GLU A N 1
ATOM 2026 C CA . GLU A 1 247 ? -33.472 -3.705 31.582 1.00 80.62 247 GLU A CA 1
ATOM 2027 C C . GLU A 1 247 ? -33.725 -2.709 30.441 1.00 80.62 247 GLU A C 1
ATOM 2029 O O . GLU A 1 247 ? -34.640 -2.914 29.643 1.00 80.62 247 GLU A O 1
ATOM 2034 N N . ILE A 1 248 ? -32.864 -1.697 30.282 1.00 82.00 248 ILE A N 1
ATOM 2035 C CA . ILE A 1 248 ? -32.966 -0.742 29.169 1.00 82.00 248 ILE A CA 1
ATOM 2036 C C . ILE A 1 248 ? -32.744 -1.420 27.811 1.00 82.00 248 ILE A C 1
ATOM 2038 O O . ILE A 1 248 ? -33.521 -1.174 26.885 1.00 82.00 248 ILE A O 1
ATOM 2042 N N . LYS A 1 249 ? -31.752 -2.312 27.677 1.00 80.19 249 LYS A N 1
ATOM 2043 C CA . LYS A 1 249 ? -31.539 -3.070 26.428 1.00 80.19 249 LYS A CA 1
ATOM 2044 C C . LYS A 1 249 ? -32.750 -3.931 26.063 1.00 80.19 249 LYS A C 1
ATOM 2046 O O . LYS A 1 249 ? -33.195 -3.896 24.916 1.00 80.19 249 LYS A O 1
ATOM 2051 N N . ALA A 1 250 ? -33.318 -4.648 27.033 1.00 83.94 250 ALA A N 1
ATOM 2052 C CA . ALA A 1 250 ? -34.525 -5.447 26.824 1.00 83.94 250 ALA A CA 1
ATOM 2053 C C . ALA A 1 250 ? -35.729 -4.572 26.439 1.00 83.94 250 ALA A C 1
ATOM 2055 O O . ALA A 1 250 ? -36.497 -4.928 25.545 1.00 83.94 250 ALA A O 1
ATOM 2056 N N . PHE A 1 251 ? -35.872 -3.400 27.065 1.00 83.50 251 PHE A N 1
ATOM 2057 C CA . PHE A 1 251 ? -36.931 -2.449 26.741 1.00 83.50 251 PHE A CA 1
ATOM 2058 C C . PHE A 1 251 ? -36.815 -1.925 25.304 1.00 83.50 251 PHE A C 1
ATOM 2060 O O . PHE A 1 251 ? -37.816 -1.894 24.587 1.00 83.50 251 PHE A O 1
ATOM 2067 N N . VAL A 1 252 ? -35.610 -1.563 24.855 1.00 85.19 252 VAL A N 1
ATOM 2068 C CA . VAL A 1 252 ? -35.364 -1.136 23.467 1.00 85.19 252 VAL A CA 1
ATOM 2069 C C . VAL A 1 252 ? -35.660 -2.269 22.488 1.00 85.19 252 VAL A C 1
ATOM 2071 O O . VAL A 1 252 ? -36.405 -2.057 21.537 1.00 85.19 252 VAL A O 1
ATOM 2074 N N . GLN A 1 253 ? -35.176 -3.487 22.741 1.00 85.06 253 GLN A N 1
ATOM 2075 C CA . GLN A 1 253 ? -35.468 -4.649 21.889 1.00 85.06 253 GLN A CA 1
ATOM 2076 C C . GLN A 1 253 ? -36.957 -5.020 21.846 1.00 85.06 253 GLN A C 1
ATOM 2078 O O . GLN A 1 253 ? -37.431 -5.513 20.829 1.00 85.06 253 GLN A O 1
ATOM 2083 N N . ALA A 1 254 ? -37.720 -4.776 22.909 1.00 88.00 254 ALA A N 1
ATOM 2084 C CA . ALA A 1 254 ? -39.164 -5.007 22.900 1.00 88.00 254 ALA A CA 1
ATOM 2085 C C . ALA A 1 254 ? -39.941 -3.915 22.141 1.00 88.00 254 ALA A C 1
ATOM 2087 O O . ALA A 1 254 ? -41.066 -4.155 21.708 1.00 88.00 254 ALA A O 1
ATOM 2088 N N . ASN A 1 255 ? -39.359 -2.721 21.976 1.00 87.25 255 ASN A N 1
ATOM 2089 C CA . ASN A 1 255 ? -40.046 -1.538 21.452 1.00 87.25 255 ASN A CA 1
ATOM 2090 C C . ASN A 1 255 ? -39.390 -0.936 20.195 1.00 87.25 255 ASN A C 1
ATOM 2092 O O . ASN A 1 255 ? -39.816 0.133 19.771 1.00 87.25 255 ASN A O 1
ATOM 2096 N N . TYR A 1 256 ? -38.391 -1.581 19.576 1.00 83.62 256 TYR A N 1
ATOM 2097 C CA . TYR A 1 256 ? -37.628 -0.998 18.454 1.00 83.62 256 TYR A CA 1
ATOM 2098 C C . TYR A 1 256 ? -38.478 -0.677 17.215 1.00 83.62 256 TYR A C 1
ATOM 2100 O O . TYR A 1 256 ? -38.089 0.163 16.413 1.00 83.62 256 TYR A O 1
ATOM 2108 N N . GLN A 1 257 ? -39.637 -1.326 17.057 1.00 86.00 257 GLN A N 1
ATOM 2109 C CA . GLN A 1 257 ? -40.582 -1.041 15.970 1.00 86.00 257 GLN A CA 1
ATOM 2110 C C . GLN A 1 257 ? -41.515 0.145 16.259 1.00 86.00 257 GLN A C 1
ATOM 2112 O O . GLN A 1 257 ? -42.289 0.546 15.395 1.00 86.00 257 GLN A O 1
ATOM 2117 N N . ASN A 1 258 ? -41.483 0.701 17.471 1.00 88.38 258 ASN A N 1
ATOM 2118 C CA . ASN A 1 258 ? -42.269 1.873 17.819 1.00 88.38 258 ASN A CA 1
ATOM 2119 C C . ASN A 1 258 ? -41.556 3.137 17.321 1.00 88.38 258 ASN A C 1
ATOM 2121 O O . ASN A 1 258 ? -40.510 3.508 17.847 1.00 88.38 258 ASN A O 1
ATOM 2125 N N . GLU A 1 259 ? -42.152 3.838 16.357 1.00 84.38 259 GLU A N 1
ATOM 2126 C CA . GLU A 1 259 ? -41.614 5.085 15.789 1.00 84.38 259 GLU A CA 1
ATOM 2127 C C . GLU A 1 259 ? -41.421 6.204 16.832 1.00 84.38 259 GLU A C 1
ATOM 2129 O O . GLU A 1 259 ? -40.644 7.132 16.617 1.00 84.38 259 GLU A O 1
ATOM 2134 N N . ALA A 1 260 ? -42.091 6.120 17.986 1.00 86.69 260 ALA A N 1
ATOM 2135 C CA . ALA A 1 260 ? -41.926 7.065 19.088 1.00 86.69 260 ALA A CA 1
ATOM 2136 C C . ALA A 1 260 ? -40.758 6.718 20.033 1.00 86.69 260 ALA A C 1
ATOM 2138 O O . ALA A 1 260 ? -40.539 7.441 21.013 1.00 86.69 260 ALA A O 1
ATOM 2139 N N . LEU A 1 261 ? -40.020 5.626 19.786 1.00 85.62 261 LEU A N 1
ATOM 2140 C CA . LEU A 1 261 ? -38.909 5.206 20.634 1.00 85.62 261 LEU A CA 1
ATOM 2141 C C . LEU A 1 261 ? -37.764 6.222 20.548 1.00 85.62 261 LEU A C 1
ATOM 2143 O O . LEU A 1 261 ? -37.025 6.307 19.573 1.00 85.62 261 LEU A O 1
ATOM 2147 N N . ASN A 1 262 ? -37.605 6.991 21.618 1.00 86.19 262 ASN A N 1
ATOM 2148 C CA . ASN A 1 262 ? -36.508 7.927 21.800 1.00 86.19 262 ASN A CA 1
ATOM 2149 C C . ASN A 1 262 ? -36.037 7.909 23.259 1.00 86.19 262 ASN A C 1
ATOM 2151 O O . ASN A 1 262 ? -36.650 7.289 24.131 1.00 86.19 262 ASN A O 1
ATOM 2155 N N . ILE A 1 263 ? -34.947 8.622 23.536 1.00 83.25 263 ILE A N 1
ATOM 2156 C CA . ILE A 1 263 ? -34.321 8.644 24.862 1.00 83.25 263 ILE A CA 1
ATOM 2157 C C . ILE A 1 263 ? -35.291 9.104 25.966 1.00 83.25 263 ILE A C 1
ATOM 2159 O O . ILE A 1 263 ? -35.239 8.608 27.090 1.00 83.25 263 ILE A O 1
ATOM 2163 N N . SER A 1 264 ? -36.204 10.026 25.646 1.00 84.00 264 SER A N 1
ATOM 2164 C CA . SER A 1 264 ? -37.201 10.552 26.580 1.00 84.00 264 SER A CA 1
ATOM 2165 C C . SER A 1 264 ? -38.307 9.539 26.861 1.00 84.00 264 SER A C 1
ATOM 2167 O O . SER A 1 264 ? -38.795 9.463 27.987 1.00 84.00 264 SER A O 1
ATOM 2169 N N . PHE A 1 265 ? -38.671 8.731 25.866 1.00 85.38 265 PHE A N 1
ATOM 2170 C CA . PHE A 1 265 ? -39.618 7.632 26.022 1.00 85.38 265 PHE A CA 1
ATOM 2171 C C . PHE A 1 265 ? -39.065 6.557 26.968 1.00 85.38 265 PHE A C 1
ATOM 2173 O O . PHE A 1 265 ? -39.749 6.147 27.907 1.00 85.38 265 PHE A O 1
ATOM 2180 N N . ILE A 1 266 ? -37.798 6.171 26.782 1.00 84.62 266 ILE A N 1
ATOM 2181 C CA . ILE A 1 266 ? -37.099 5.208 27.649 1.00 84.62 266 ILE A CA 1
ATOM 2182 C C . ILE A 1 266 ? -36.995 5.750 29.083 1.00 84.62 266 ILE A C 1
ATOM 2184 O O . ILE A 1 266 ? -37.320 5.043 30.038 1.00 84.62 266 ILE A O 1
ATOM 2188 N N . ALA A 1 267 ? -36.608 7.020 29.236 1.00 84.38 267 ALA A N 1
ATOM 2189 C CA . ALA A 1 267 ? -36.508 7.705 30.525 1.00 84.38 267 ALA A CA 1
ATOM 2190 C C . ALA A 1 267 ? -37.847 7.755 31.277 1.00 84.38 267 ALA A C 1
ATOM 2192 O O . ALA A 1 267 ? -37.907 7.469 32.476 1.00 84.38 267 ALA A O 1
ATOM 2193 N N . GLY A 1 268 ? -38.933 8.066 30.564 1.00 82.81 268 GLY A N 1
ATOM 2194 C CA . GLY A 1 268 ? -40.285 8.101 31.118 1.00 82.81 268 GLY A CA 1
ATOM 2195 C C . GLY A 1 268 ? -40.776 6.725 31.570 1.00 82.81 268 GLY A C 1
ATOM 2196 O O . GLY A 1 268 ? -41.301 6.600 32.678 1.00 82.81 268 GLY A O 1
ATOM 2197 N N . ALA A 1 269 ? -40.557 5.691 30.754 1.00 81.69 269 ALA A N 1
ATOM 2198 C CA . ALA A 1 269 ? -40.935 4.316 31.081 1.00 81.69 269 ALA A CA 1
ATOM 2199 C C . ALA A 1 269 ? -40.141 3.762 32.277 1.00 81.69 269 ALA A C 1
ATOM 2201 O O . ALA A 1 269 ? -40.711 3.122 33.157 1.00 81.69 269 ALA A O 1
ATOM 2202 N N . SER A 1 270 ? -38.848 4.083 32.343 1.00 77.94 270 SER A N 1
ATOM 2203 C CA . SER A 1 270 ? -37.921 3.596 33.375 1.00 77.94 270 SER A CA 1
ATOM 2204 C C . SER A 1 270 ? -37.894 4.476 34.634 1.00 77.94 270 SER A C 1
ATOM 2206 O O . SER A 1 270 ? -37.196 4.160 35.594 1.00 77.94 270 SER A O 1
ATOM 2208 N N . ARG A 1 271 ? -38.643 5.594 34.644 1.00 81.19 271 ARG A N 1
ATOM 2209 C CA . ARG A 1 271 ? -38.700 6.600 35.727 1.00 81.19 271 ARG A CA 1
ATOM 2210 C C . ARG A 1 271 ? -37.327 7.106 36.185 1.00 81.19 271 ARG A C 1
ATOM 2212 O O . ARG A 1 271 ? -37.114 7.378 37.366 1.00 81.19 271 ARG A O 1
ATOM 2219 N N . VAL A 1 272 ? -36.410 7.274 35.243 1.00 79.69 272 VAL A N 1
ATOM 2220 C CA . VAL A 1 272 ? -35.058 7.785 35.488 1.00 79.69 272 VAL A CA 1
ATOM 2221 C C . VAL A 1 272 ? -34.739 8.944 34.544 1.00 79.69 272 VAL A C 1
ATOM 2223 O O . VAL A 1 272 ? -35.293 9.019 33.450 1.00 79.69 272 VAL A O 1
ATOM 2226 N N . PRO A 1 273 ? -33.840 9.862 34.927 1.00 81.38 273 PRO A N 1
ATOM 2227 C CA . PRO A 1 273 ? -33.365 10.917 34.039 1.00 81.38 273 PRO A CA 1
ATOM 2228 C C . PRO A 1 273 ? -32.790 10.390 32.715 1.00 81.38 273 PRO A C 1
ATOM 2230 O O . PRO A 1 273 ? -32.055 9.401 32.693 1.00 81.38 273 PRO A O 1
ATOM 2233 N N . SER A 1 274 ? -33.023 11.115 31.617 1.00 80.94 274 SER A N 1
ATOM 2234 C CA . SER A 1 274 ? -32.545 10.736 30.277 1.00 80.94 274 SER A CA 1
ATOM 2235 C C . SER A 1 274 ? -31.031 10.515 30.191 1.00 80.94 274 SER A C 1
ATOM 2237 O O . SER A 1 274 ? -30.591 9.626 29.471 1.00 80.94 274 SER A O 1
ATOM 2239 N N . PHE A 1 275 ? -30.221 11.260 30.955 1.00 76.38 275 PHE A N 1
ATOM 2240 C CA . PHE A 1 275 ? -28.760 11.095 30.943 1.00 76.38 275 PHE A CA 1
ATOM 2241 C C . PHE A 1 275 ? -28.299 9.741 31.512 1.00 76.38 275 PHE A C 1
ATOM 2243 O O . PHE A 1 275 ? -27.260 9.230 31.103 1.00 76.38 275 PHE A O 1
ATOM 2250 N N . LEU A 1 276 ? -29.070 9.144 32.431 1.00 69.69 276 LEU A N 1
ATOM 2251 C CA . LEU A 1 276 ? -28.800 7.804 32.962 1.00 69.69 276 LEU A CA 1
ATOM 2252 C C . LEU A 1 276 ? -29.180 6.719 31.955 1.00 69.69 276 LEU A C 1
ATOM 2254 O O . LEU A 1 276 ? -28.508 5.697 31.904 1.00 69.69 276 LEU A O 1
ATOM 2258 N N . CYS A 1 277 ? -30.198 6.962 31.123 1.00 73.69 277 CYS A N 1
ATOM 2259 C CA . CYS A 1 277 ? -30.553 6.064 30.023 1.00 73.69 277 CYS A CA 1
ATOM 2260 C C . CYS A 1 277 ?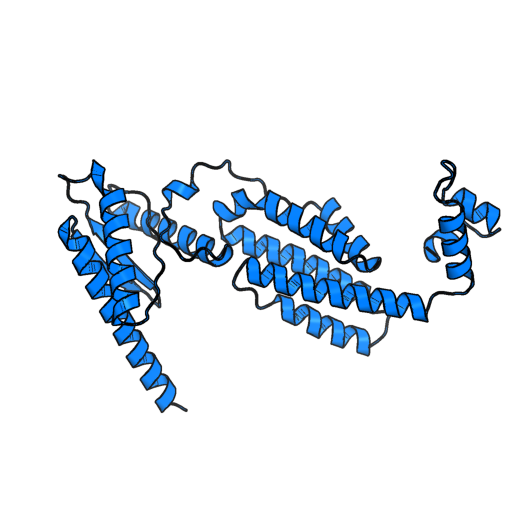 -29.467 6.051 28.940 1.00 73.69 277 CYS A C 1
ATOM 2262 O O . CYS A 1 277 ? -29.120 4.986 28.452 1.00 73.69 277 CYS A O 1
ATOM 2264 N N . ILE A 1 278 ? -28.888 7.215 28.619 1.00 72.44 278 ILE A N 1
ATOM 2265 C CA . ILE A 1 278 ? -27.769 7.337 27.664 1.00 72.44 278 ILE A CA 1
ATOM 2266 C C . ILE A 1 278 ? -26.522 6.612 28.172 1.00 72.44 278 ILE A C 1
ATOM 2268 O O . ILE A 1 278 ? -25.827 5.990 27.389 1.00 72.44 278 ILE A O 1
ATOM 2272 N N . LYS A 1 279 ? -26.239 6.678 29.479 1.00 65.50 279 LYS A N 1
ATOM 2273 C CA . LYS A 1 279 ? -25.109 5.961 30.093 1.00 65.50 279 LYS A CA 1
ATOM 2274 C C . LYS A 1 279 ? -25.309 4.446 30.190 1.00 65.50 279 LYS A C 1
ATOM 2276 O O . LYS A 1 279 ? -24.345 3.736 30.452 1.00 65.50 279 LYS A O 1
ATOM 2281 N N . ALA A 1 280 ? -26.554 3.988 30.112 1.00 67.44 280 ALA A N 1
ATOM 2282 C CA . ALA A 1 280 ? -26.925 2.585 30.259 1.00 67.44 280 ALA A CA 1
ATOM 2283 C C . ALA A 1 280 ? -27.087 1.857 28.912 1.00 67.44 280 ALA A C 1
ATOM 2285 O O . ALA A 1 280 ? -27.117 0.625 28.910 1.00 67.44 280 ALA A O 1
ATOM 2286 N N . LEU A 1 281 ? -27.219 2.611 27.813 1.00 63.41 281 LEU A N 1
ATOM 2287 C CA . LEU A 1 281 ? -27.178 2.133 26.428 1.00 63.41 281 LEU A CA 1
ATOM 2288 C C . LEU A 1 281 ? -25.731 2.018 25.954 1.00 63.41 281 LEU A C 1
ATOM 2290 O O . LEU A 1 281 ? -25.426 0.955 25.367 1.00 63.41 281 LEU A O 1
#

Radius of gyration: 27.5 Å; chains: 1; bounding box: 72×38×72 Å

Sequence (281 aa):
QMDMDVSSFQQMKLIQFVVMNVISEVIQKHHYPFVTQINDLILCLINVNPDRKSSFELDIQEAFQKGQSFLQEHFQLYCTATLSNVHHDIESISIAYKETLDTLEYGFIVGKEDFMHYKSIQEEEIGEYYYPITEEQKIINCIKAGDSEQAMHIIDTILVKNHCLIHNQSFFASYLFFDISATIIKTLYELSFDQKESMIENIELAEHLNHNKTLSDFKENIAIVIEQACERIKKYNEEHTTPFGKEIKAFVQANYQNEALNISFIAGASRVPSFLCIKAL